Protein AF-A0A5Q2FCT2-F1 (afdb_monomer)

Sequence (194 aa):
MLARWAAEDGWEVLVIGDEADRTLAEEVVRGALDDGLAEAARAGRREPAAAWGPDEGRRLDRVDPVSAAPGTVRSVAGQLSVRGLVGLLAGCDAMVGNDSGPRHLAQAVGTPTVGIFWIGNTVMAAPLGRAEHRIHSGWTTHCPVCGTDLTQLGWTATDCGHVVGLNDAVRPQDVYADVLDLLEARVSEGPARG

InterPro domains:
  IPR002201 Glycosyl transferase, family 9 [PF01075] (72-135)
  IPR051199 Lipopolysaccharide/Lipooligosaccharide Heptosyltransferase [PTHR30160] (4-146)

Foldseek 3Di:
DLLLVQLVVFAEAEAEAAPVCVVLLVVVQVCSPDPDDPDSPPDDDDDPCPDPDHDPDPADLADDPPPDGGSHHDYCYNRHDPNHLLVVLLPDQEEEEEQDPSQVSNVVSQHQYEYEYEPLCCVPRPDDDDPRYHYDYQDCQADPVPRFGPSQDPHPTDDPPDDDDSRPVPDPVVSSVSVVVSSVVDVVVPPDDD

Solvent-accessible surface area (backbone atoms only — not comparable to full-atom values): 11598 Å² total; per-residue (Å²): 82,64,61,26,54,43,16,75,76,41,35,71,37,77,38,75,47,50,65,87,36,31,69,61,33,52,48,54,38,49,27,36,74,41,100,60,61,87,70,83,88,75,76,73,87,73,72,92,62,87,62,75,68,88,73,94,63,97,43,34,66,63,75,79,85,83,77,72,56,68,40,34,65,45,63,51,32,41,42,53,28,76,62,11,44,53,57,50,36,56,70,38,81,60,45,80,37,48,84,41,54,69,46,56,49,22,53,74,57,70,18,30,32,44,35,46,29,38,55,82,49,36,86,77,70,54,72,95,60,61,89,64,32,41,81,45,63,8,81,62,48,46,39,92,86,80,61,50,53,56,77,31,53,86,73,88,27,75,83,83,81,73,91,71,70,45,41,69,81,53,52,68,66,60,56,47,50,57,48,50,55,51,49,53,51,50,65,72,70,46,79,79,91,121

Nearest PDB structures (foldseek):
  3tov-assembly1_A  TM=7.728E-01  e=2.155E-03  Veillonella parvula DSM 2008
  5wxk-assembly1_A  TM=3.981E-01  e=6.090E+00  Neisseria meningitidis H44/76

Structure (mmCIF, N/CA/C/O backbone):
data_AF-A0A5Q2FCT2-F1
#
_entry.id   AF-A0A5Q2FCT2-F1
#
loop_
_atom_site.group_PDB
_atom_site.id
_atom_site.type_symbol
_atom_site.label_atom_id
_atom_site.label_alt_id
_atom_site.label_comp_id
_atom_site.label_asym_id
_atom_site.label_entity_id
_atom_site.label_seq_id
_atom_site.pdbx_PDB_ins_code
_atom_site.Cartn_x
_atom_site.Cartn_y
_atom_site.Cartn_z
_atom_site.occupancy
_atom_site.B_iso_or_equiv
_atom_site.auth_seq_id
_atom_site.auth_comp_id
_atom_site.auth_asym_id
_atom_site.auth_atom_id
_atom_site.pdbx_PDB_model_num
ATOM 1 N N . MET A 1 1 ? -6.229 9.233 -3.968 1.00 80.56 1 MET A N 1
ATOM 2 C CA . MET A 1 1 ? -7.467 8.507 -4.324 1.00 80.56 1 MET A CA 1
ATOM 3 C C . MET A 1 1 ? -7.835 7.500 -3.244 1.00 80.56 1 MET A C 1
ATOM 5 O O . MET A 1 1 ? -8.745 7.827 -2.508 1.00 80.56 1 MET A O 1
ATOM 9 N N . LEU A 1 2 ? -7.113 6.383 -3.041 1.00 88.50 2 LEU A N 1
ATOM 10 C CA . LEU A 1 2 ? -7.473 5.392 -1.998 1.00 88.50 2 LEU A CA 1
ATOM 11 C C . LEU A 1 2 ? -7.629 5.989 -0.596 1.00 88.50 2 LEU A C 1
ATOM 13 O O . LEU A 1 2 ? -8.661 5.804 0.030 1.00 88.50 2 LEU A O 1
ATOM 17 N N . ALA A 1 3 ? -6.624 6.739 -0.131 1.00 88.69 3 ALA A N 1
ATOM 18 C CA . ALA A 1 3 ? -6.665 7.384 1.182 1.00 88.69 3 ALA A CA 1
ATOM 19 C C . ALA A 1 3 ? -7.870 8.327 1.346 1.00 88.69 3 ALA A C 1
ATOM 21 O O . ALA A 1 3 ? -8.407 8.453 2.438 1.00 88.69 3 ALA A O 1
ATOM 22 N N . ARG A 1 4 ? -8.309 8.959 0.250 1.00 89.19 4 ARG A N 1
ATOM 23 C CA . ARG A 1 4 ? -9.492 9.818 0.250 1.00 89.19 4 ARG A CA 1
ATOM 24 C C . ARG A 1 4 ? -10.766 8.991 0.365 1.00 89.19 4 ARG A C 1
ATOM 26 O O . ARG A 1 4 ? -11.543 9.258 1.262 1.00 89.19 4 ARG A O 1
ATOM 33 N N . TRP A 1 5 ? -10.946 7.982 -0.488 1.00 93.00 5 TRP A N 1
ATOM 34 C CA . TRP A 1 5 ? -12.134 7.120 -0.454 1.00 93.00 5 TRP A CA 1
ATOM 35 C C . TRP A 1 5 ? -12.306 6.441 0.907 1.00 93.00 5 TRP A C 1
ATOM 37 O O . TRP A 1 5 ? -13.388 6.485 1.474 1.00 93.00 5 TRP A O 1
ATOM 47 N N . ALA A 1 6 ? -11.217 5.920 1.482 1.00 90.12 6 ALA A N 1
ATOM 48 C CA . ALA A 1 6 ? -11.233 5.354 2.829 1.00 90.12 6 ALA A CA 1
ATOM 49 C C . ALA A 1 6 ? -11.700 6.377 3.878 1.00 90.12 6 ALA A C 1
ATOM 51 O O . ALA A 1 6 ? -12.550 6.064 4.706 1.00 90.12 6 ALA A O 1
ATOM 52 N N . ALA A 1 7 ? -11.194 7.611 3.822 1.00 88.19 7 ALA A N 1
ATOM 53 C CA . ALA A 1 7 ? -11.634 8.665 4.727 1.00 88.19 7 ALA A CA 1
ATOM 54 C C . ALA A 1 7 ? -13.092 9.105 4.479 1.00 88.19 7 ALA A C 1
ATOM 56 O O . ALA A 1 7 ? -13.832 9.330 5.432 1.00 88.19 7 ALA A O 1
ATOM 57 N N . GLU A 1 8 ? -13.537 9.191 3.225 1.00 88.31 8 GLU A N 1
ATOM 58 C CA . GLU A 1 8 ? -14.934 9.481 2.863 1.00 88.31 8 GLU A CA 1
ATOM 59 C C . GLU A 1 8 ? -15.893 8.409 3.413 1.00 88.31 8 GLU A C 1
ATOM 61 O O . GLU A 1 8 ? -16.973 8.745 3.898 1.00 88.31 8 GLU A O 1
ATOM 66 N N . ASP A 1 9 ? -15.455 7.148 3.439 1.00 89.56 9 ASP A N 1
ATOM 67 C CA . ASP A 1 9 ? -16.177 6.020 4.040 1.00 89.56 9 ASP A CA 1
ATOM 68 C C . ASP A 1 9 ? -16.025 5.946 5.577 1.00 89.56 9 ASP A C 1
ATOM 70 O O . ASP A 1 9 ? -16.526 5.023 6.220 1.00 89.56 9 ASP A O 1
ATOM 74 N N . GLY A 1 10 ? -15.370 6.937 6.194 1.00 87.94 10 GLY A N 1
ATOM 75 C CA . GLY A 1 10 ? -15.271 7.099 7.645 1.00 87.94 10 GLY A CA 1
ATOM 76 C C . GLY A 1 10 ? -14.058 6.434 8.296 1.00 87.94 10 GLY A C 1
ATOM 77 O O . GLY A 1 10 ? -13.918 6.504 9.518 1.00 87.94 10 GLY A O 1
ATOM 78 N N . TRP A 1 11 ? -13.147 5.842 7.525 1.00 89.38 11 TRP A N 1
ATOM 79 C CA . TRP A 1 11 ? -11.940 5.222 8.066 1.00 89.38 11 TRP A CA 1
ATOM 80 C C . TRP A 1 11 ? -10.890 6.260 8.462 1.00 89.38 11 TRP A C 1
ATOM 82 O O . TRP A 1 11 ? -10.750 7.325 7.859 1.00 89.38 11 TRP A O 1
ATOM 92 N N . GLU A 1 12 ? -10.118 5.934 9.493 1.00 90.38 12 GLU A N 1
ATOM 93 C CA . GLU A 1 12 ? -8.864 6.620 9.777 1.00 90.38 12 GLU A CA 1
ATOM 94 C C . GLU A 1 12 ? -7.773 6.070 8.852 1.00 90.38 12 GLU A C 1
ATOM 96 O O . GLU A 1 12 ? -7.543 4.863 8.789 1.00 90.38 12 GLU A O 1
ATOM 101 N N . VAL A 1 13 ? -7.059 6.961 8.165 1.00 92.69 13 VAL A N 1
ATOM 102 C CA . VAL A 1 13 ? -5.966 6.591 7.267 1.00 92.69 13 VAL A CA 1
ATOM 103 C C . VAL A 1 13 ? -4.643 7.127 7.790 1.00 92.69 13 VAL A C 1
ATOM 105 O O . VAL A 1 13 ? -4.444 8.337 7.949 1.00 92.69 13 VAL A O 1
ATOM 108 N N . LEU A 1 14 ? -3.703 6.207 7.992 1.00 93.94 14 LEU A N 1
ATOM 109 C CA . LEU A 1 14 ? -2.337 6.502 8.401 1.00 93.94 14 LEU A CA 1
ATOM 110 C C . LEU A 1 14 ? -1.379 6.230 7.250 1.00 93.94 14 LEU A C 1
ATOM 112 O O . LEU A 1 14 ? -1.223 5.096 6.804 1.00 93.94 14 LEU A O 1
ATOM 116 N N . VAL A 1 15 ? -0.706 7.280 6.790 1.00 93.81 15 VAL A N 1
ATOM 117 C CA . VAL A 1 15 ? 0.378 7.155 5.817 1.00 93.81 15 VAL A CA 1
ATOM 118 C C . VAL A 1 15 ? 1.674 6.892 6.576 1.00 93.81 15 VAL A C 1
ATOM 120 O O . VAL A 1 15 ? 2.099 7.702 7.404 1.00 93.81 15 VAL A O 1
ATOM 123 N N . ILE A 1 16 ? 2.286 5.741 6.311 1.00 92.06 16 ILE A N 1
ATOM 124 C CA . ILE A 1 16 ? 3.496 5.264 6.985 1.00 92.06 16 ILE A CA 1
ATOM 125 C C . ILE A 1 16 ? 4.670 5.189 6.005 1.00 92.06 16 ILE A C 1
ATOM 127 O O . ILE A 1 16 ? 4.477 5.032 4.804 1.00 92.06 16 ILE A O 1
ATOM 131 N N . GLY A 1 17 ? 5.885 5.279 6.535 1.00 89.06 17 GLY A N 1
ATOM 132 C CA . GLY A 1 17 ? 7.133 5.254 5.775 1.00 89.06 17 GLY A CA 1
ATOM 133 C C . GLY A 1 17 ? 8.317 5.587 6.681 1.00 89.06 17 GLY A C 1
ATOM 134 O O . GLY A 1 17 ? 8.123 5.934 7.854 1.00 89.06 17 GLY A O 1
ATOM 135 N N . ASP A 1 18 ? 9.539 5.455 6.181 1.00 86.31 18 ASP A N 1
ATOM 136 C CA . ASP A 1 18 ? 10.725 5.930 6.902 1.00 86.31 18 ASP A CA 1
ATOM 137 C C . ASP A 1 18 ? 10.926 7.451 6.730 1.00 86.31 18 ASP A C 1
ATOM 139 O O . ASP A 1 18 ? 10.026 8.162 6.273 1.00 86.31 18 ASP A O 1
ATOM 143 N N . GLU A 1 19 ? 12.068 7.990 7.174 1.00 85.12 19 GLU A N 1
ATOM 144 C CA . GLU A 1 19 ? 12.342 9.430 7.042 1.00 85.12 19 GLU A CA 1
ATOM 145 C C . GLU A 1 19 ? 12.395 9.856 5.570 1.00 85.12 19 GLU A C 1
ATOM 147 O O . GLU A 1 19 ? 11.988 10.958 5.199 1.00 85.12 19 GLU A O 1
ATOM 152 N N . ALA A 1 20 ? 12.861 8.954 4.716 1.00 85.25 20 ALA A N 1
ATOM 153 C CA . ALA A 1 20 ? 13.017 9.162 3.297 1.00 85.25 20 ALA A CA 1
ATOM 154 C C . ALA A 1 20 ? 11.655 9.254 2.574 1.00 85.25 20 ALA A C 1
ATOM 156 O O . ALA A 1 20 ? 11.548 9.917 1.536 1.00 85.25 20 ALA A O 1
ATOM 157 N N . ASP A 1 21 ? 10.607 8.662 3.138 1.00 86.00 21 ASP A N 1
ATOM 158 C CA . ASP A 1 21 ? 9.248 8.699 2.594 1.00 86.00 21 ASP A CA 1
ATOM 159 C C . ASP A 1 21 ? 8.444 9.942 3.005 1.00 86.00 21 ASP A C 1
ATOM 161 O O . ASP A 1 21 ? 7.343 10.156 2.494 1.00 86.00 21 ASP A O 1
ATOM 165 N N . ARG A 1 22 ? 8.951 10.789 3.912 1.00 87.81 22 ARG A N 1
ATOM 166 C CA . ARG A 1 22 ? 8.158 11.881 4.508 1.00 87.81 22 ARG A CA 1
ATOM 167 C C . ARG A 1 22 ? 7.536 12.836 3.500 1.00 87.81 22 ARG A C 1
ATOM 169 O O . ARG A 1 22 ? 6.350 13.134 3.611 1.00 87.81 22 ARG A O 1
ATOM 176 N N . THR A 1 23 ? 8.305 13.292 2.514 1.00 89.38 23 THR A N 1
ATOM 177 C CA . THR A 1 23 ? 7.799 14.213 1.486 1.00 89.38 23 THR A CA 1
ATOM 178 C C . THR A 1 23 ? 6.672 13.576 0.677 1.00 89.38 23 THR A C 1
ATOM 180 O O . THR A 1 23 ? 5.625 14.192 0.496 1.00 89.38 23 THR A O 1
ATOM 183 N N . LEU A 1 24 ? 6.843 12.316 0.264 1.00 87.44 24 LEU A N 1
ATOM 184 C CA . LEU A 1 24 ? 5.810 11.579 -0.462 1.00 87.44 24 LEU A CA 1
ATOM 185 C C . LEU A 1 24 ? 4.565 11.369 0.411 1.00 87.44 24 LEU A C 1
ATOM 187 O O . LEU A 1 24 ? 3.439 11.535 -0.051 1.00 87.44 24 LEU A O 1
ATOM 191 N N . ALA A 1 25 ? 4.750 11.051 1.692 1.00 87.94 25 ALA A N 1
ATOM 192 C CA . ALA A 1 25 ? 3.644 10.874 2.619 1.00 87.94 25 ALA A CA 1
ATOM 193 C C . ALA A 1 25 ? 2.833 12.169 2.809 1.00 87.94 25 ALA A C 1
ATOM 195 O O . ALA A 1 25 ? 1.603 12.129 2.846 1.00 87.94 25 ALA A O 1
ATOM 196 N N . GLU A 1 26 ? 3.497 13.325 2.879 1.00 88.94 26 GLU A N 1
ATOM 197 C CA . GLU A 1 26 ? 2.842 14.639 2.932 1.00 88.94 26 GLU A CA 1
ATOM 198 C C . GLU A 1 26 ? 2.070 14.960 1.641 1.00 88.94 26 GLU A C 1
ATOM 200 O O . GLU A 1 26 ? 0.988 15.544 1.706 1.00 88.94 26 GLU A O 1
ATOM 205 N N . GLU A 1 27 ? 2.573 14.552 0.474 1.00 89.56 27 GLU A N 1
ATOM 206 C CA . GLU A 1 27 ? 1.858 14.681 -0.803 1.00 89.56 27 GLU A CA 1
ATOM 207 C C . GLU A 1 27 ? 0.606 13.800 -0.865 1.00 89.56 27 GLU A C 1
ATOM 209 O O . GLU A 1 27 ? -0.441 14.259 -1.327 1.00 89.56 27 GLU A O 1
ATOM 214 N N . VAL A 1 28 ? 0.680 12.565 -0.354 1.00 86.75 28 VAL A N 1
ATOM 215 C CA . VAL A 1 28 ? -0.482 11.670 -0.247 1.00 86.75 28 VAL A CA 1
ATOM 216 C C . VAL A 1 28 ? -1.551 12.279 0.655 1.00 86.75 28 VAL A C 1
ATOM 218 O O . VAL A 1 28 ? -2.720 12.284 0.274 1.00 86.75 28 VAL A O 1
ATOM 221 N N . VAL A 1 29 ? -1.163 12.813 1.820 1.00 88.62 29 VAL A N 1
ATOM 222 C CA . VAL A 1 29 ? -2.094 13.499 2.729 1.00 88.62 29 VAL A CA 1
ATOM 223 C C . VAL A 1 29 ? -2.717 14.705 2.030 1.00 88.62 29 VAL A C 1
ATOM 225 O O . VAL A 1 29 ? -3.938 14.815 1.990 1.00 88.62 29 VAL A O 1
ATOM 228 N N . ARG A 1 30 ? -1.902 15.575 1.420 1.00 87.56 30 ARG A N 1
ATOM 229 C CA . ARG A 1 30 ? -2.383 16.780 0.729 1.00 87.56 30 ARG A CA 1
ATOM 230 C C . ARG A 1 30 ? -3.395 16.441 -0.359 1.00 87.56 30 ARG A C 1
ATOM 232 O O . ARG A 1 30 ? -4.506 16.948 -0.331 1.00 87.56 30 ARG A O 1
ATOM 239 N N . GLY A 1 31 ? -3.062 15.529 -1.266 1.00 84.88 31 GLY A N 1
ATOM 240 C CA . GLY A 1 31 ? -3.982 15.171 -2.343 1.00 84.88 31 GLY A CA 1
ATOM 241 C C . GLY A 1 31 ? -5.137 14.253 -1.921 1.00 84.88 31 GLY A C 1
ATOM 242 O O . GLY A 1 31 ? -6.015 13.977 -2.733 1.00 84.88 31 GLY A O 1
ATOM 243 N N . ALA A 1 32 ? -5.155 13.747 -0.684 1.00 85.44 32 ALA A N 1
ATOM 244 C CA . ALA A 1 32 ? -6.356 13.142 -0.115 1.00 85.44 32 ALA A CA 1
ATOM 245 C C . ALA A 1 32 ? -7.334 14.198 0.424 1.00 85.44 32 ALA A C 1
ATOM 247 O O . ALA A 1 32 ? -8.536 13.962 0.389 1.00 85.44 32 ALA A O 1
ATOM 248 N N . LEU A 1 33 ? -6.819 15.335 0.901 1.00 81.00 33 LEU A N 1
ATOM 249 C CA . LEU A 1 33 ? -7.610 16.455 1.419 1.00 81.00 33 LEU A CA 1
ATOM 250 C C . LEU A 1 33 ? -8.071 17.415 0.313 1.00 81.00 33 LEU A C 1
ATOM 252 O O . LEU A 1 33 ? -9.141 18.006 0.428 1.00 81.00 33 LEU A O 1
ATOM 256 N N . ASP A 1 34 ? -7.282 17.557 -0.750 1.00 73.00 34 ASP A N 1
ATOM 257 C CA . ASP A 1 34 ? -7.637 18.349 -1.924 1.00 73.00 34 ASP A CA 1
ATOM 258 C C . ASP A 1 34 ? -8.526 17.524 -2.881 1.00 73.00 34 ASP A C 1
ATOM 260 O O . ASP A 1 34 ? -8.309 16.326 -3.090 1.00 73.00 34 ASP A O 1
ATOM 264 N N . ASP A 1 35 ? -9.496 18.160 -3.548 1.00 55.94 35 ASP A N 1
ATOM 265 C CA . ASP A 1 35 ? -10.403 17.512 -4.519 1.00 55.94 35 ASP A CA 1
ATOM 266 C C . ASP A 1 35 ? -9.678 16.824 -5.706 1.00 55.94 35 ASP A C 1
ATOM 268 O O . ASP A 1 35 ? -10.295 16.070 -6.468 1.00 55.94 35 ASP A O 1
ATOM 272 N N . GLY A 1 36 ? -8.362 17.021 -5.864 1.00 43.31 36 GLY A N 1
ATOM 273 C CA . GLY A 1 36 ? -7.554 16.486 -6.956 1.00 43.31 36 GLY A CA 1
ATOM 274 C C . GLY A 1 36 ? -6.314 15.713 -6.503 1.00 43.31 36 GLY A C 1
ATOM 275 O O . GLY A 1 36 ? -5.314 16.306 -6.114 1.00 43.31 36 GLY A O 1
ATOM 276 N N . LEU A 1 37 ? -6.307 14.391 -6.708 1.00 44.97 37 LEU A N 1
ATOM 277 C CA . LEU A 1 37 ? -5.063 13.620 -6.825 1.00 44.97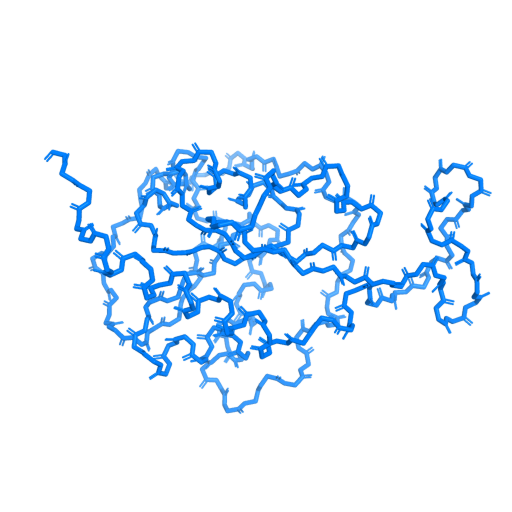 37 LEU A CA 1
ATOM 278 C C . LEU A 1 37 ? -4.933 13.080 -8.250 1.00 44.97 37 LEU A C 1
ATOM 280 O O . LEU A 1 37 ? -5.258 11.920 -8.505 1.00 44.97 37 LEU A O 1
ATOM 284 N N . ALA A 1 38 ? -4.468 13.922 -9.172 1.00 38.22 38 ALA A N 1
ATOM 285 C CA . ALA A 1 38 ? -4.152 13.495 -10.533 1.00 38.22 38 ALA A CA 1
ATOM 286 C C . ALA A 1 38 ? -2.664 13.146 -10.752 1.00 38.22 38 ALA A C 1
ATOM 288 O O . ALA A 1 38 ? -2.368 12.457 -11.720 1.00 38.22 38 ALA A O 1
ATOM 289 N N . GLU A 1 39 ? -1.711 13.542 -9.892 1.00 38.50 39 GLU A N 1
ATOM 290 C CA . GLU A 1 39 ? -0.290 13.562 -10.318 1.00 38.50 39 GLU A CA 1
ATOM 291 C C . GLU A 1 39 ? 0.784 1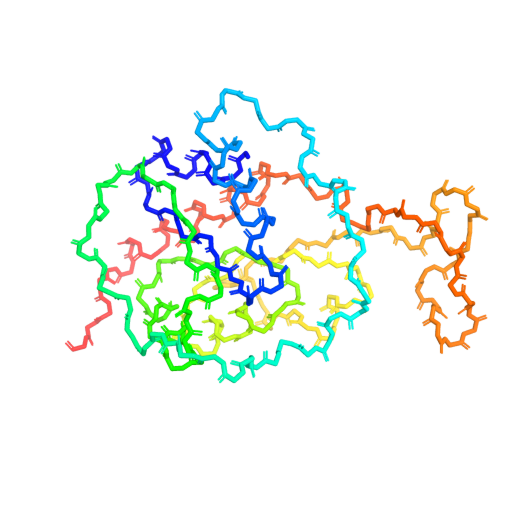3.137 -9.288 1.00 38.50 39 GLU A C 1
ATOM 293 O O . GLU A 1 39 ? 1.970 13.307 -9.553 1.00 38.50 39 GLU A O 1
ATOM 298 N N . ALA A 1 40 ? 0.448 12.502 -8.158 1.00 39.38 40 ALA A N 1
ATOM 299 C CA . ALA A 1 40 ? 1.467 12.130 -7.151 1.00 39.38 40 ALA A CA 1
ATOM 300 C C . ALA A 1 40 ? 2.288 10.853 -7.467 1.00 39.38 40 ALA A C 1
ATOM 302 O O . ALA A 1 40 ? 3.217 10.519 -6.741 1.00 39.38 40 ALA A O 1
ATOM 303 N N . ALA A 1 41 ? 2.001 10.130 -8.555 1.00 41.72 41 ALA A N 1
ATOM 304 C CA . ALA A 1 41 ? 2.709 8.882 -8.886 1.00 41.72 41 ALA A CA 1
ATOM 305 C C . ALA A 1 41 ? 4.002 9.075 -9.710 1.00 41.72 41 ALA A C 1
ATOM 307 O O . ALA A 1 41 ? 4.627 8.094 -10.107 1.00 41.72 41 ALA A O 1
ATOM 308 N N . ARG A 1 42 ? 4.409 10.319 -10.009 1.00 40.94 42 ARG A N 1
ATOM 309 C CA . ARG A 1 42 ? 5.569 10.608 -10.881 1.00 40.94 42 ARG A CA 1
ATOM 310 C C . ARG A 1 42 ? 6.793 11.180 -10.162 1.00 40.94 42 ARG A C 1
ATOM 312 O O . ARG A 1 42 ? 7.802 11.449 -10.813 1.00 40.94 42 ARG A O 1
ATOM 319 N N . ALA A 1 43 ? 6.743 11.334 -8.842 1.00 30.14 43 ALA A N 1
ATOM 320 C CA . ALA A 1 43 ? 7.865 11.845 -8.067 1.00 30.14 43 ALA A CA 1
ATOM 321 C C . ALA A 1 43 ? 8.759 10.705 -7.548 1.00 30.14 43 ALA A C 1
ATOM 323 O O . ALA A 1 43 ? 8.423 10.010 -6.597 1.00 30.14 43 ALA A O 1
ATOM 324 N N . GLY A 1 44 ? 9.940 10.577 -8.160 1.00 29.34 44 GLY A N 1
ATOM 325 C CA . GLY A 1 44 ? 11.136 10.049 -7.501 1.00 29.34 44 GLY A CA 1
ATOM 326 C C . GLY A 1 44 ? 11.417 8.561 -7.702 1.00 29.34 44 GLY A C 1
ATOM 327 O O . GLY A 1 44 ? 10.714 7.692 -7.200 1.00 29.34 44 GLY A O 1
ATOM 328 N N . ARG A 1 45 ? 12.547 8.257 -8.352 1.00 35.19 45 ARG A N 1
ATOM 329 C CA . ARG A 1 45 ? 13.229 6.985 -8.100 1.00 35.19 45 ARG A CA 1
ATOM 330 C C . ARG A 1 45 ? 13.590 6.921 -6.615 1.00 35.19 45 ARG A C 1
ATOM 332 O O . ARG A 1 45 ? 14.145 7.879 -6.080 1.00 35.19 45 ARG A O 1
ATOM 339 N N . ARG A 1 46 ? 13.428 5.751 -6.017 1.00 31.50 46 ARG A N 1
ATOM 340 C CA . ARG A 1 46 ? 14.472 5.180 -5.168 1.00 31.50 46 ARG A CA 1
ATOM 341 C C . ARG A 1 46 ? 14.907 3.886 -5.860 1.00 31.50 46 ARG A C 1
ATOM 343 O O . ARG A 1 46 ? 14.092 3.258 -6.535 1.00 31.50 46 ARG A O 1
ATOM 350 N N . GLU A 1 47 ? 16.199 3.578 -5.777 1.00 27.78 47 GLU A N 1
ATOM 351 C CA . GLU A 1 47 ? 16.825 2.269 -6.047 1.00 27.78 47 GLU A CA 1
ATOM 352 C C . GLU A 1 47 ? 15.920 1.094 -5.611 1.00 27.78 47 GLU A C 1
ATOM 354 O O . GLU A 1 47 ? 15.000 1.329 -4.824 1.00 27.78 47 GLU A O 1
ATOM 359 N N . PRO A 1 48 ? 16.147 -0.169 -6.034 1.00 30.41 48 PRO A N 1
ATOM 360 C CA . PRO A 1 48 ? 15.424 -1.304 -5.460 1.00 30.41 48 PRO A CA 1
ATOM 361 C C . PRO A 1 48 ? 15.530 -1.260 -3.930 1.00 30.41 48 PRO A C 1
ATOM 363 O O . PRO A 1 48 ? 16.550 -1.620 -3.346 1.00 30.41 48 PRO A O 1
ATOM 366 N N . ALA A 1 49 ? 14.468 -0.790 -3.273 1.00 29.83 49 ALA A N 1
ATOM 367 C CA . ALA A 1 49 ? 14.352 -0.719 -1.828 1.00 29.83 49 ALA A CA 1
ATOM 368 C C . ALA A 1 49 ? 14.040 -2.121 -1.296 1.00 29.83 49 ALA A C 1
ATOM 370 O O . ALA A 1 49 ? 13.007 -2.370 -0.686 1.00 29.83 49 ALA A O 1
ATOM 371 N N . ALA A 1 50 ? 14.963 -3.053 -1.518 1.00 33.06 50 ALA A N 1
ATOM 372 C CA . ALA A 1 50 ? 15.063 -4.290 -0.764 1.00 33.06 50 ALA A CA 1
ATOM 373 C C . ALA A 1 50 ? 15.893 -4.036 0.504 1.00 33.06 50 ALA A C 1
ATOM 375 O O . ALA A 1 50 ? 16.911 -4.677 0.725 1.00 33.06 50 ALA A O 1
ATOM 376 N N . ALA A 1 51 ? 15.489 -3.044 1.298 1.00 31.55 51 ALA A N 1
ATOM 377 C CA . ALA A 1 51 ? 15.863 -2.876 2.700 1.00 31.55 51 ALA A CA 1
ATOM 378 C C . ALA A 1 51 ? 15.134 -1.639 3.233 1.00 31.55 51 ALA A C 1
ATOM 380 O O . ALA A 1 51 ? 15.661 -0.531 3.201 1.00 31.55 51 ALA A O 1
ATOM 381 N N . TRP A 1 52 ? 13.920 -1.821 3.751 1.00 41.34 52 TRP A N 1
ATOM 382 C CA . TRP A 1 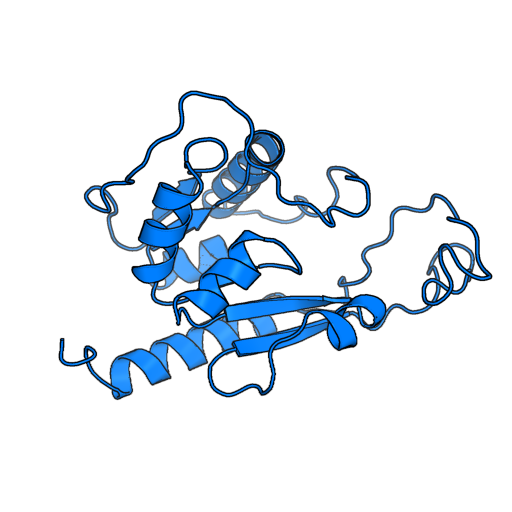52 ? 13.482 -0.922 4.812 1.00 41.34 52 TRP A CA 1
ATOM 383 C C . TRP A 1 52 ? 14.475 -1.102 5.969 1.00 41.34 52 TRP A C 1
ATOM 385 O O . TRP A 1 52 ? 14.578 -2.195 6.531 1.00 41.34 52 TRP A O 1
ATOM 395 N N . GLY A 1 53 ? 15.265 -0.069 6.252 1.00 43.03 53 GLY A N 1
ATOM 396 C CA . GLY A 1 53 ? 16.225 -0.030 7.350 1.00 43.03 53 GLY A CA 1
ATOM 397 C C . GLY A 1 53 ? 15.796 1.034 8.357 1.00 43.03 53 GLY A C 1
ATOM 398 O O . GLY A 1 53 ? 15.379 2.116 7.949 1.00 43.03 53 GLY A O 1
ATOM 399 N N . PRO A 1 54 ? 15.844 0.774 9.672 1.00 45.19 54 PRO A N 1
ATOM 400 C CA . PRO A 1 54 ? 15.533 1.813 10.642 1.00 45.19 54 PRO A CA 1
ATOM 401 C C . PRO A 1 54 ? 16.628 2.893 10.629 1.00 45.19 54 PRO A C 1
ATOM 403 O O . PRO A 1 54 ? 17.761 2.612 11.005 1.00 45.19 54 PRO A O 1
ATOM 406 N N . ASP A 1 55 ? 16.302 4.134 10.252 1.00 55.59 55 ASP A N 1
ATOM 407 C CA . ASP A 1 55 ? 17.184 5.281 10.519 1.00 55.59 55 ASP A CA 1
ATOM 408 C C . ASP A 1 55 ? 17.297 5.524 12.030 1.00 55.59 55 ASP A C 1
ATOM 410 O O . ASP A 1 55 ? 16.301 5.493 12.756 1.00 55.59 55 ASP A O 1
ATOM 414 N N . GLU A 1 56 ? 18.495 5.852 12.504 1.00 48.94 56 GLU A N 1
ATOM 415 C CA . GLU A 1 56 ? 18.860 5.945 13.929 1.00 48.94 56 GLU A CA 1
ATOM 416 C C . GLU A 1 56 ? 18.360 7.224 14.653 1.00 48.94 56 GLU A C 1
ATOM 418 O O . GLU A 1 56 ? 18.903 7.631 15.681 1.00 48.94 56 GLU A O 1
ATOM 423 N N . GLY A 1 57 ? 17.319 7.887 14.138 1.00 55.50 57 GLY A N 1
ATOM 424 C CA . GLY A 1 57 ? 16.707 9.066 14.763 1.00 55.50 57 GLY A CA 1
ATOM 425 C C . GLY A 1 57 ? 15.885 8.749 16.024 1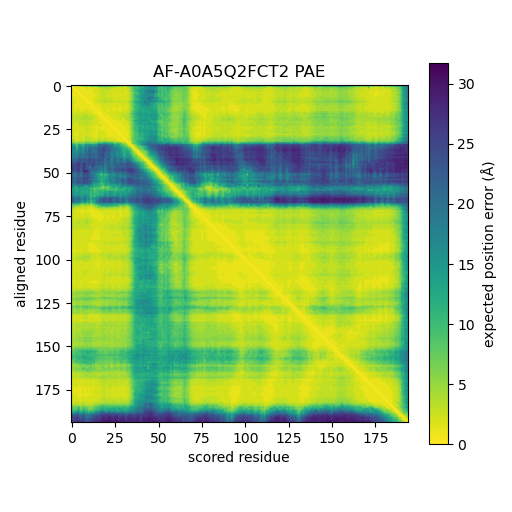.00 55.50 57 GLY A C 1
ATOM 426 O O . GLY A 1 57 ? 15.477 7.610 16.257 1.00 55.50 57 GLY A O 1
ATOM 427 N N . ARG A 1 58 ? 15.584 9.775 16.843 1.00 59.53 58 ARG A N 1
ATOM 428 C CA . ARG A 1 58 ? 14.612 9.665 17.954 1.00 59.53 58 ARG A CA 1
ATOM 429 C C . ARG A 1 58 ? 13.230 9.358 17.375 1.00 59.53 58 ARG A C 1
ATOM 431 O O . ARG A 1 58 ? 12.540 10.254 16.902 1.00 59.53 58 ARG A O 1
ATOM 438 N N . ARG A 1 59 ? 12.849 8.089 17.432 1.00 73.69 59 ARG A N 1
ATOM 439 C CA . ARG A 1 59 ? 11.591 7.565 16.910 1.00 73.69 59 ARG A CA 1
ATOM 440 C C . ARG A 1 59 ? 10.636 7.202 18.053 1.00 73.69 59 ARG A C 1
ATOM 442 O O . ARG A 1 59 ? 11.067 6.873 19.156 1.00 73.69 59 ARG A O 1
ATOM 449 N N . LEU A 1 60 ? 9.339 7.281 17.789 1.00 69.44 60 LEU A N 1
ATOM 450 C CA . LEU A 1 60 ? 8.269 6.960 18.725 1.00 69.44 60 LEU A CA 1
ATOM 451 C C . LEU A 1 60 ? 8.085 5.441 18.818 1.00 69.44 60 LEU A C 1
ATOM 453 O O . LEU A 1 60 ? 7.897 4.767 17.805 1.00 69.44 60 LEU A O 1
ATOM 457 N N . ASP A 1 61 ? 8.082 4.913 20.041 1.00 75.88 61 ASP A N 1
ATOM 458 C CA . ASP A 1 61 ? 7.745 3.507 20.316 1.00 75.88 61 ASP A CA 1
ATOM 459 C C . ASP A 1 61 ? 6.236 3.251 20.358 1.00 75.88 61 ASP A C 1
ATOM 461 O O . ASP A 1 61 ? 5.798 2.103 20.378 1.00 75.88 61 ASP A O 1
ATOM 465 N N . ARG A 1 62 ? 5.435 4.318 20.367 1.00 62.47 62 ARG A N 1
ATOM 466 C CA . ARG A 1 62 ? 3.980 4.254 20.353 1.00 62.47 62 ARG A CA 1
ATOM 467 C C . ARG A 1 62 ? 3.421 5.483 19.651 1.00 62.47 62 ARG A C 1
ATOM 469 O O . ARG A 1 62 ? 3.836 6.601 19.945 1.00 62.47 62 ARG A O 1
ATOM 476 N N . VAL A 1 63 ? 2.456 5.263 18.768 1.00 61.72 63 VAL A N 1
ATOM 477 C CA . VAL A 1 63 ? 1.479 6.288 18.392 1.00 61.72 63 VAL A CA 1
ATOM 478 C C . VAL A 1 63 ? 0.278 6.043 19.276 1.00 61.72 63 VAL A C 1
ATOM 480 O O . VAL A 1 63 ? -0.239 4.926 19.299 1.00 61.72 63 VAL A O 1
ATOM 483 N N . ASP A 1 64 ? -0.152 7.045 20.032 1.00 55.50 64 ASP A N 1
ATOM 484 C CA . ASP A 1 64 ? -1.469 6.951 20.641 1.00 55.50 64 ASP A CA 1
ATOM 485 C C . ASP A 1 64 ? -2.505 7.035 19.510 1.00 55.50 64 ASP A C 1
ATOM 487 O O . ASP A 1 64 ? -2.520 8.039 18.793 1.00 55.50 64 ASP A O 1
ATOM 491 N N . PRO A 1 65 ? -3.406 6.048 19.347 1.00 51.28 65 PRO A N 1
ATOM 492 C CA . PRO A 1 65 ? -4.527 6.151 18.405 1.00 51.28 65 PRO A CA 1
ATOM 493 C C . PRO A 1 65 ? -5.544 7.246 18.808 1.00 51.28 65 PRO A C 1
ATOM 495 O O . PRO A 1 65 ? -6.633 7.350 18.259 1.00 51.28 65 PRO A O 1
ATOM 498 N N . VAL A 1 66 ? -5.211 8.092 19.788 1.00 39.28 66 VAL A N 1
ATOM 499 C CA . VAL A 1 66 ? -6.136 8.929 20.560 1.00 39.28 66 VAL A CA 1
ATOM 500 C C . VAL A 1 66 ? -6.228 10.357 20.004 1.00 39.28 66 VAL A C 1
ATOM 502 O O . VAL A 1 66 ? -6.294 11.326 20.753 1.00 39.28 66 VAL A O 1
ATOM 505 N N . SER A 1 67 ? -6.279 10.531 18.681 1.00 47.12 67 SER A N 1
ATOM 506 C CA . SER A 1 67 ? -6.779 11.811 18.142 1.00 47.12 67 SER A CA 1
ATOM 507 C C . SER A 1 67 ? -7.549 11.753 16.824 1.00 47.12 67 SER A C 1
ATOM 509 O O . SER A 1 67 ? -7.924 12.805 16.308 1.00 47.12 67 SER A O 1
ATOM 511 N N . ALA A 1 68 ? -7.850 10.576 16.279 1.00 52.44 68 ALA A N 1
ATOM 512 C CA . ALA A 1 68 ? -8.461 10.495 14.961 1.00 52.44 68 ALA A CA 1
ATOM 513 C C . ALA A 1 68 ? -9.985 10.484 15.029 1.00 52.44 68 ALA A C 1
ATOM 515 O O . ALA A 1 68 ? -10.610 9.525 15.477 1.00 52.44 68 ALA A O 1
ATOM 516 N N . ALA A 1 69 ? -10.592 11.565 14.555 1.00 61.03 69 ALA A N 1
ATOM 517 C CA . ALA A 1 69 ? -11.977 11.501 14.131 1.00 61.03 69 ALA A CA 1
ATOM 518 C C . ALA A 1 69 ? -12.086 10.517 12.944 1.00 61.03 69 ALA A C 1
ATOM 520 O O . ALA A 1 69 ? -11.169 10.479 12.111 1.00 61.03 69 ALA A O 1
ATOM 521 N N . PRO A 1 70 ? -13.182 9.743 12.844 1.00 70.94 70 PRO A N 1
ATOM 522 C CA . PRO A 1 70 ? -13.544 9.041 11.618 1.00 70.94 70 PRO A CA 1
ATOM 523 C C . PRO A 1 70 ? -13.397 9.961 10.400 1.00 70.94 70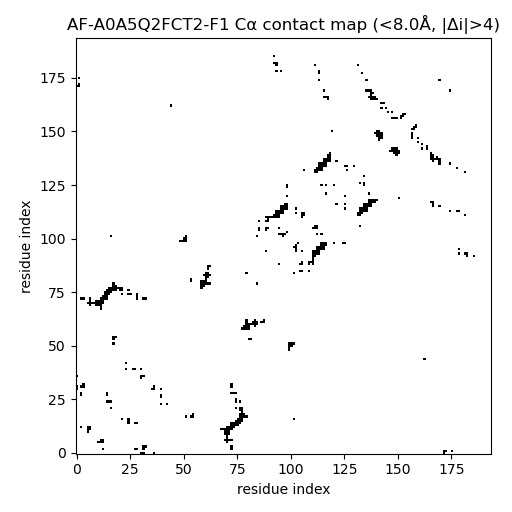 PRO A C 1
ATOM 525 O O . PRO A 1 70 ? -13.729 11.147 10.473 1.00 70.94 70 PRO A O 1
ATOM 528 N N . GLY A 1 71 ? -12.876 9.421 9.302 1.00 79.56 71 GLY A N 1
ATOM 529 C CA . GLY A 1 71 ? -12.679 10.160 8.059 1.00 79.56 71 GLY A CA 1
ATOM 530 C C . GLY A 1 71 ? -11.510 11.143 8.062 1.00 79.56 71 GLY A C 1
ATOM 531 O O . GLY A 1 71 ? -11.599 12.234 7.499 1.00 79.56 71 GLY A O 1
ATOM 532 N N . THR A 1 72 ? -10.397 10.770 8.697 1.00 86.94 72 THR A N 1
ATOM 533 C CA . THR A 1 72 ? -9.164 11.572 8.703 1.00 86.94 72 THR A CA 1
ATOM 534 C C . THR A 1 72 ? -8.026 10.872 7.974 1.00 86.94 72 THR A C 1
ATOM 536 O O . THR A 1 72 ? -7.912 9.650 7.987 1.00 86.94 72 THR A O 1
ATOM 539 N N . VAL A 1 73 ? -7.139 11.667 7.368 1.00 89.94 73 VAL A N 1
ATOM 540 C CA . VAL A 1 73 ? -5.904 11.197 6.729 1.00 89.94 73 VAL A CA 1
ATOM 541 C C . VAL A 1 73 ? -4.726 11.944 7.342 1.00 89.94 73 VAL A C 1
ATOM 543 O O . VAL A 1 73 ? -4.700 13.175 7.319 1.00 89.94 73 VAL A O 1
ATOM 546 N N . ARG A 1 74 ? -3.734 11.230 7.885 1.00 91.94 74 ARG A N 1
ATOM 547 C CA . ARG A 1 74 ? -2.492 11.852 8.381 1.00 91.94 74 ARG A CA 1
ATOM 548 C C . ARG A 1 74 ? -1.259 10.996 8.129 1.00 91.94 74 ARG A C 1
ATOM 550 O O . ARG A 1 74 ? -1.350 9.783 7.986 1.00 91.94 74 ARG A O 1
ATOM 557 N N . SER A 1 75 ? -0.094 11.640 8.126 1.00 91.81 75 SER A N 1
ATOM 558 C CA . SER A 1 75 ? 1.202 10.971 8.001 1.00 91.81 75 SER A CA 1
ATOM 559 C C . SER A 1 75 ? 1.866 10.776 9.362 1.00 91.81 75 SER A C 1
ATOM 561 O O . SER A 1 75 ? 1.906 11.692 10.186 1.00 91.81 75 SER A O 1
ATOM 563 N N . VAL A 1 76 ? 2.431 9.586 9.559 1.00 92.69 76 VAL A N 1
ATOM 564 C CA . VAL A 1 76 ? 3.361 9.250 10.649 1.00 92.69 76 VAL A CA 1
ATOM 565 C C . VAL A 1 76 ? 4.715 8.767 10.102 1.00 92.69 76 VAL A C 1
ATOM 567 O O . VAL A 1 76 ? 5.507 8.158 10.824 1.00 92.69 76 VAL A O 1
ATOM 570 N N . ALA A 1 77 ? 4.999 9.032 8.821 1.00 90.19 77 ALA A N 1
ATOM 571 C CA . ALA A 1 77 ? 6.265 8.673 8.185 1.00 90.19 77 ALA A CA 1
ATOM 572 C C . ALA A 1 77 ? 7.461 9.331 8.896 1.00 90.19 77 ALA A C 1
ATOM 574 O O . ALA A 1 77 ? 7.375 10.478 9.342 1.00 90.19 77 ALA A O 1
ATOM 575 N N . GLY A 1 78 ? 8.554 8.583 9.056 1.00 87.94 78 GLY A N 1
ATOM 576 C CA . GLY A 1 78 ? 9.756 9.007 9.791 1.00 87.94 78 GLY A CA 1
ATOM 577 C C . GLY A 1 78 ? 9.593 9.098 11.315 1.00 87.94 78 GLY A C 1
ATOM 578 O O . GLY A 1 78 ? 10.579 9.212 12.039 1.00 87.94 78 GLY A O 1
ATOM 579 N N . GLN A 1 79 ? 8.369 8.989 11.844 1.00 89.25 79 GLN A N 1
ATOM 580 C CA . GLN A 1 79 ? 8.105 9.189 13.272 1.00 89.25 79 GLN A CA 1
ATOM 581 C C . GLN A 1 79 ? 8.236 7.903 14.091 1.00 89.25 79 GLN A C 1
ATOM 583 O O . GLN A 1 79 ? 8.395 7.985 15.304 1.00 89.25 79 GLN A O 1
ATOM 588 N N . LEU A 1 80 ? 8.162 6.720 13.472 1.00 88.31 80 LEU A N 1
ATOM 589 C CA . LEU A 1 80 ? 8.006 5.446 14.185 1.00 88.31 80 LEU A CA 1
ATOM 590 C C . LEU A 1 80 ? 9.291 4.650 14.312 1.00 88.31 80 LEU A C 1
ATOM 592 O O . LEU A 1 80 ? 10.063 4.516 13.359 1.00 88.31 80 LEU A O 1
ATOM 596 N N . SER A 1 81 ? 9.484 4.056 15.490 1.00 89.38 81 SER A N 1
ATOM 597 C CA . SER A 1 81 ? 10.487 3.016 15.683 1.00 89.38 81 SER A CA 1
ATOM 598 C C . SER A 1 81 ? 9.969 1.727 15.053 1.00 89.38 81 SER A C 1
ATOM 600 O O . SER A 1 81 ? 8.782 1.605 14.752 1.00 89.38 81 SER A O 1
ATOM 602 N N . VAL A 1 82 ? 10.833 0.726 14.877 1.00 88.50 82 VAL A N 1
ATOM 603 C CA . VAL A 1 82 ? 10.377 -0.596 14.413 1.00 88.50 82 VAL A CA 1
ATOM 604 C C . VAL A 1 82 ? 9.301 -1.160 15.342 1.00 88.50 82 VAL A C 1
ATOM 606 O O . VAL A 1 82 ? 8.301 -1.700 14.879 1.00 88.50 82 VAL A O 1
ATOM 609 N N . ARG A 1 83 ? 9.471 -0.984 16.659 1.00 90.38 83 ARG A N 1
ATOM 610 C CA . ARG A 1 83 ? 8.489 -1.423 17.658 1.00 90.38 83 ARG A CA 1
ATOM 611 C C . ARG A 1 83 ? 7.190 -0.631 17.558 1.00 90.38 83 ARG A C 1
ATOM 613 O O . ARG A 1 83 ? 6.126 -1.240 17.581 1.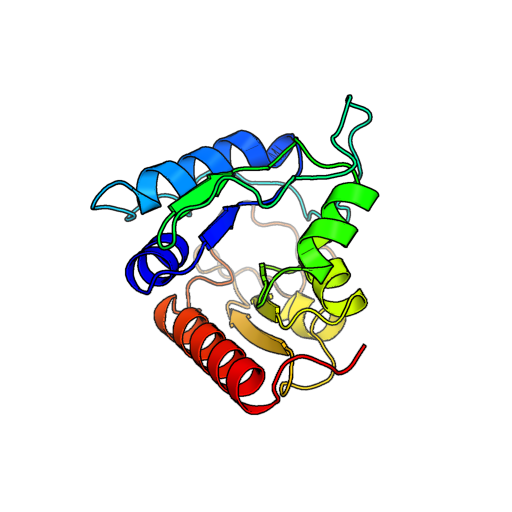00 90.38 83 ARG A O 1
ATOM 620 N N . GLY A 1 84 ? 7.283 0.690 17.396 1.00 90.88 84 GLY A N 1
ATOM 621 C CA . GLY A 1 84 ? 6.116 1.549 17.200 1.00 90.88 84 GLY A CA 1
ATOM 622 C C . GLY A 1 84 ? 5.335 1.192 15.940 1.00 90.88 84 GLY A C 1
ATOM 623 O O . GLY A 1 84 ? 4.112 1.124 15.983 1.00 90.88 84 GLY A O 1
ATOM 624 N N . LEU A 1 85 ? 6.033 0.878 14.846 1.00 92.00 85 LEU A N 1
ATOM 625 C CA . LEU A 1 85 ? 5.419 0.416 13.606 1.00 92.00 85 LEU A CA 1
ATOM 626 C C . LEU A 1 85 ? 4.712 -0.933 13.786 1.00 92.00 85 LEU A C 1
ATOM 628 O O . LEU A 1 85 ? 3.566 -1.071 13.380 1.00 92.00 85 LEU A O 1
ATOM 632 N N . VAL A 1 86 ? 5.360 -1.911 14.424 1.00 93.69 86 VAL A N 1
ATOM 633 C CA . VAL A 1 86 ? 4.754 -3.222 14.720 1.00 93.69 86 VAL A CA 1
ATOM 634 C C . VAL A 1 86 ? 3.488 -3.066 15.565 1.00 93.69 86 VAL A C 1
ATOM 636 O O . VAL A 1 86 ? 2.459 -3.648 15.234 1.00 93.69 86 VAL A O 1
ATOM 639 N N . GLY A 1 87 ? 3.549 -2.256 16.628 1.00 92.44 87 GLY A N 1
ATOM 640 C CA . GLY A 1 87 ? 2.397 -1.992 17.490 1.00 92.44 87 GLY A CA 1
ATOM 641 C C . GLY A 1 87 ? 1.264 -1.271 16.764 1.00 92.44 87 GLY A C 1
ATOM 642 O O . GLY A 1 87 ? 0.103 -1.606 16.976 1.00 92.44 87 GLY A O 1
ATOM 643 N N . LEU A 1 88 ? 1.598 -0.323 15.882 1.00 93.00 88 LEU A N 1
ATOM 644 C CA . LEU A 1 88 ? 0.616 0.356 15.044 1.00 93.00 88 LEU A CA 1
ATOM 645 C C . LEU A 1 88 ? -0.077 -0.631 14.100 1.00 93.00 88 LEU A C 1
ATOM 647 O O . LEU A 1 88 ? -1.300 -0.710 14.097 1.00 93.00 88 LEU A O 1
ATOM 651 N N . LEU A 1 89 ? 0.703 -1.400 13.336 1.00 95.00 89 LEU A N 1
ATOM 652 C CA . LEU A 1 89 ? 0.181 -2.338 12.346 1.00 95.00 89 LEU A CA 1
ATOM 653 C C . LEU A 1 89 ? -0.729 -3.384 12.989 1.00 95.00 89 LEU A C 1
ATOM 655 O O . LEU A 1 89 ? -1.800 -3.640 12.451 1.00 95.00 89 LEU A O 1
ATOM 659 N N . ALA A 1 90 ? -0.352 -3.921 14.153 1.00 93.94 90 ALA A N 1
ATOM 660 C CA . ALA A 1 90 ? -1.151 -4.902 14.889 1.00 93.94 90 ALA A CA 1
ATOM 661 C C . ALA A 1 90 ? -2.531 -4.371 15.330 1.00 93.94 90 ALA A C 1
ATOM 663 O O . ALA A 1 90 ? -3.423 -5.165 15.619 1.00 93.94 90 ALA A O 1
ATOM 664 N N . GLY A 1 91 ? -2.702 -3.047 15.404 1.00 90.50 91 GLY A N 1
ATOM 665 C CA . GLY A 1 91 ? -3.973 -2.394 15.718 1.00 90.50 91 GLY A CA 1
ATOM 666 C C . GLY A 1 91 ? -4.768 -1.917 14.499 1.00 90.50 91 GLY A C 1
ATOM 667 O O . GLY A 1 91 ? -5.856 -1.384 14.688 1.00 90.50 91 GLY A O 1
ATOM 668 N N . CYS A 1 92 ? -4.248 -2.061 13.276 1.00 93.19 92 CYS A N 1
ATOM 669 C CA . CYS A 1 92 ? -4.945 -1.648 12.056 1.00 93.19 92 CYS A CA 1
ATOM 670 C C . CYS A 1 92 ? -5.913 -2.731 11.557 1.00 93.19 92 CYS A C 1
ATOM 672 O O . CYS A 1 92 ? -5.605 -3.923 11.604 1.00 93.19 92 CYS A O 1
ATOM 674 N N . ASP A 1 93 ? -7.042 -2.310 10.984 1.00 94.31 93 ASP A N 1
ATOM 675 C CA . ASP A 1 93 ? -8.021 -3.223 10.378 1.00 94.31 93 ASP A CA 1
ATOM 676 C C . ASP A 1 93 ? -7.553 -3.786 9.026 1.00 94.31 93 ASP A C 1
ATOM 678 O O . ASP A 1 93 ? -7.873 -4.921 8.673 1.00 94.31 93 ASP A O 1
ATOM 682 N N . ALA A 1 94 ? -6.764 -3.007 8.281 1.00 95.81 94 ALA A N 1
ATOM 683 C CA . ALA A 1 94 ? -6.121 -3.411 7.036 1.00 95.81 94 ALA A CA 1
ATOM 684 C C . ALA A 1 94 ? -4.878 -2.548 6.752 1.00 95.81 94 ALA A C 1
ATOM 686 O O . ALA A 1 94 ? -4.759 -1.420 7.230 1.00 95.81 94 ALA A O 1
ATOM 687 N N . MET A 1 95 ? -3.962 -3.067 5.933 1.00 96.44 95 MET A N 1
ATOM 688 C CA . MET A 1 95 ? -2.774 -2.359 5.451 1.00 96.44 95 MET A CA 1
ATOM 689 C C . MET A 1 95 ? -2.684 -2.440 3.923 1.00 96.44 95 MET A C 1
ATOM 691 O O . MET A 1 95 ? -2.657 -3.529 3.351 1.00 96.44 95 MET A O 1
ATOM 695 N N . VAL A 1 96 ? -2.565 -1.294 3.251 1.00 97.25 96 VAL A N 1
ATOM 696 C CA . VAL A 1 96 ? -2.316 -1.224 1.802 1.00 97.25 96 VAL A CA 1
ATOM 697 C C . VAL A 1 96 ? -0.860 -0.851 1.570 1.00 97.25 96 VAL A C 1
ATOM 699 O O . VAL A 1 96 ? -0.377 0.139 2.117 1.00 97.25 96 VAL A O 1
ATOM 702 N N . GLY A 1 97 ? -0.146 -1.617 0.751 1.00 93.75 97 GLY A N 1
ATOM 703 C CA . GLY A 1 97 ? 1.264 -1.342 0.494 1.00 93.75 97 GLY A CA 1
ATOM 704 C C . GLY A 1 97 ? 1.817 -2.086 -0.708 1.00 93.75 97 GLY A C 1
ATOM 705 O O . GLY A 1 97 ? 1.203 -3.005 -1.238 1.00 93.75 97 GLY A O 1
ATOM 706 N N . ASN A 1 98 ? 3.001 -1.682 -1.147 1.00 90.94 98 ASN A N 1
ATOM 707 C CA . ASN A 1 98 ? 3.764 -2.415 -2.149 1.00 90.94 98 ASN A CA 1
ATOM 708 C C . ASN A 1 98 ? 4.607 -3.530 -1.497 1.00 90.94 98 ASN A C 1
ATOM 710 O O . ASN A 1 98 ? 4.403 -3.922 -0.342 1.00 90.94 98 ASN A O 1
ATOM 714 N N . ASP A 1 99 ? 5.580 -4.049 -2.239 1.00 90.62 99 ASP A N 1
ATOM 715 C CA . ASP A 1 99 ? 6.609 -4.913 -1.676 1.00 90.62 99 ASP A CA 1
ATOM 716 C C . ASP A 1 99 ? 7.599 -4.125 -0.805 1.00 90.62 99 ASP A C 1
ATOM 718 O O . ASP A 1 99 ? 8.669 -3.722 -1.253 1.00 90.62 99 ASP A O 1
ATOM 722 N N . SER A 1 100 ? 7.203 -3.867 0.441 1.00 88.94 100 SER A N 1
ATOM 723 C CA . SER A 1 100 ? 7.986 -3.112 1.418 1.00 88.94 100 SER A CA 1
ATOM 724 C C . SER A 1 100 ? 7.932 -3.737 2.809 1.00 88.94 100 SER A C 1
ATOM 726 O O . SER A 1 100 ? 7.015 -4.490 3.150 1.00 88.94 100 SER A O 1
ATOM 728 N N . GLY A 1 101 ? 8.924 -3.394 3.637 1.00 90.56 101 GLY A N 1
ATOM 729 C CA . GLY A 1 101 ? 9.047 -3.865 5.020 1.00 90.56 101 GLY A CA 1
ATOM 730 C C . GLY A 1 101 ? 7.761 -3.728 5.848 1.00 90.56 101 GLY A C 1
ATOM 731 O O . GLY A 1 101 ? 7.337 -4.726 6.428 1.00 90.56 101 GLY A O 1
ATOM 732 N N . PRO A 1 102 ? 7.082 -2.562 5.872 1.00 93.00 102 PRO A N 1
ATOM 733 C CA . PRO A 1 102 ? 5.838 -2.399 6.623 1.00 93.00 102 PRO A CA 1
ATOM 734 C C . PRO A 1 102 ? 4.725 -3.370 6.213 1.00 93.00 102 PRO A C 1
ATOM 736 O O . PRO A 1 102 ? 4.021 -3.884 7.077 1.00 93.00 102 PRO A O 1
ATOM 739 N N . ARG A 1 103 ? 4.588 -3.686 4.920 1.00 94.75 103 ARG A N 1
ATOM 740 C CA . ARG A 1 103 ? 3.592 -4.656 4.439 1.00 94.75 103 ARG A CA 1
ATOM 741 C C . ARG A 1 103 ? 3.922 -6.075 4.909 1.00 94.75 103 ARG A C 1
ATOM 743 O O . ARG A 1 103 ? 3.025 -6.790 5.350 1.00 94.75 103 ARG A O 1
ATOM 750 N N . HIS A 1 104 ? 5.197 -6.470 4.868 1.00 93.88 104 HIS A N 1
ATOM 751 C CA . HIS A 1 104 ? 5.649 -7.753 5.429 1.00 93.88 104 HIS A CA 1
ATOM 752 C C . HIS A 1 104 ? 5.437 -7.823 6.949 1.00 93.88 104 HIS A C 1
ATOM 754 O O . HIS A 1 104 ? 4.993 -8.849 7.458 1.00 93.88 104 HIS A O 1
ATOM 760 N N . LEU A 1 105 ? 5.695 -6.732 7.679 1.00 95.19 105 LEU A N 1
ATOM 761 C CA . LEU A 1 105 ? 5.429 -6.653 9.119 1.00 95.19 105 LEU A CA 1
ATOM 762 C C . LEU A 1 105 ? 3.934 -6.761 9.432 1.00 95.19 105 LEU A C 1
ATOM 764 O O . LEU A 1 105 ? 3.580 -7.474 10.363 1.00 95.19 105 LEU A O 1
ATOM 768 N N . ALA A 1 106 ? 3.070 -6.115 8.643 1.00 95.50 106 ALA A N 1
ATOM 769 C CA . ALA A 1 106 ? 1.617 -6.189 8.794 1.00 95.50 106 ALA A CA 1
ATOM 770 C C . ALA A 1 106 ? 1.126 -7.637 8.669 1.00 95.50 106 ALA A C 1
ATOM 772 O O . ALA A 1 106 ? 0.419 -8.135 9.540 1.00 95.50 106 ALA A O 1
ATOM 773 N N . GLN A 1 107 ? 1.601 -8.346 7.642 1.00 94.94 107 GLN A N 1
ATOM 774 C CA . GLN A 1 107 ? 1.344 -9.775 7.477 1.00 94.94 107 GLN A CA 1
ATOM 775 C C . GLN A 1 107 ? 1.849 -10.589 8.682 1.00 94.94 107 GLN A C 1
ATOM 777 O O . GLN A 1 107 ? 1.136 -11.456 9.180 1.00 94.94 107 GLN A O 1
ATOM 782 N N . ALA A 1 108 ? 3.053 -10.302 9.186 1.00 94.88 108 ALA A N 1
ATOM 783 C CA . ALA A 1 108 ? 3.633 -11.028 10.317 1.00 94.88 108 ALA A CA 1
ATOM 784 C C . ALA A 1 108 ? 2.855 -10.850 11.634 1.00 94.88 108 ALA A C 1
ATOM 786 O O . ALA A 1 108 ? 2.866 -11.753 12.469 1.00 94.88 108 ALA A O 1
ATOM 787 N N . VAL A 1 109 ? 2.184 -9.709 11.825 1.00 95.50 109 VAL A N 1
ATOM 788 C CA . VAL A 1 109 ? 1.354 -9.436 13.013 1.00 95.50 109 VAL A CA 1
ATOM 789 C C . VAL A 1 109 ? -0.127 -9.784 12.821 1.00 95.50 109 VAL A C 1
ATOM 791 O O . VAL A 1 109 ? -0.923 -9.540 13.723 1.00 95.50 109 VAL A O 1
ATOM 794 N N . GLY A 1 110 ? -0.502 -10.377 11.682 1.00 93.94 110 GLY A N 1
ATOM 795 C CA . GLY A 1 110 ? -1.875 -10.813 11.404 1.00 93.94 110 GLY A CA 1
ATOM 796 C C . GLY A 1 110 ? -2.809 -9.706 10.907 1.00 93.94 110 GLY A C 1
ATOM 797 O O . GLY A 1 110 ? -4.030 -9.870 10.931 1.00 93.94 110 GLY A O 1
ATOM 798 N N . THR A 1 111 ? -2.270 -8.576 10.456 1.00 95.75 111 THR A N 1
ATOM 799 C CA . THR A 1 111 ? -3.053 -7.506 9.832 1.00 95.75 111 THR A CA 1
ATOM 800 C C . THR A 1 111 ? -3.339 -7.871 8.373 1.00 95.75 111 THR A C 1
ATOM 802 O O . THR A 1 111 ? -2.394 -8.172 7.633 1.00 95.75 111 THR A O 1
ATOM 805 N N . PRO A 1 112 ? -4.608 -7.848 7.919 1.00 96.25 112 PRO A N 1
ATOM 806 C CA . PRO A 1 112 ? -4.956 -8.106 6.530 1.00 96.25 112 PRO A CA 1
ATOM 807 C C . PRO A 1 112 ? -4.240 -7.118 5.617 1.00 96.25 112 PRO A C 1
ATOM 809 O O . PRO A 1 112 ? -4.095 -5.941 5.954 1.00 96.25 112 PRO A O 1
ATOM 812 N N . THR A 1 113 ? -3.773 -7.585 4.459 1.00 97.00 113 THR A N 1
ATOM 813 C CA . THR A 1 113 ? -3.006 -6.724 3.549 1.00 97.00 113 THR A CA 1
ATOM 814 C C . THR A 1 113 ? -3.620 -6.690 2.164 1.00 97.00 113 THR A C 1
ATOM 816 O O . THR A 1 113 ? -4.125 -7.697 1.683 1.00 97.00 113 THR A O 1
ATOM 819 N N . VAL A 1 114 ? -3.549 -5.540 1.500 1.00 97.81 114 VAL A N 1
ATOM 820 C CA . VAL A 1 114 ? -3.748 -5.434 0.053 1.00 97.81 114 VAL A CA 1
ATOM 821 C C . VAL A 1 114 ? -2.422 -5.000 -0.554 1.00 97.81 114 VAL A C 1
ATOM 823 O O . VAL A 1 114 ? -1.983 -3.859 -0.397 1.00 97.81 114 VAL A O 1
ATOM 826 N N . GLY A 1 115 ? -1.743 -5.957 -1.182 1.00 95.88 115 GLY A N 1
ATOM 827 C CA . GLY A 1 115 ? -0.406 -5.789 -1.729 1.00 95.88 115 GLY A CA 1
ATOM 828 C C . GLY A 1 115 ? -0.409 -5.433 -3.215 1.00 95.88 115 GLY A C 1
ATOM 829 O O . GLY A 1 115 ? -1.087 -6.089 -4.007 1.00 95.88 115 GLY A O 1
ATOM 830 N N . ILE A 1 116 ? 0.388 -4.435 -3.603 1.00 95.94 116 ILE A N 1
ATOM 831 C CA . ILE A 1 116 ? 0.620 -4.046 -5.003 1.00 95.94 116 ILE A CA 1
ATOM 832 C C . ILE A 1 116 ? 2.041 -4.442 -5.411 1.00 95.94 116 ILE A C 1
ATOM 834 O O . ILE A 1 116 ? 3.032 -3.910 -4.909 1.00 95.94 116 ILE A O 1
ATOM 838 N N . PHE A 1 117 ? 2.141 -5.358 -6.361 1.00 94.31 117 PHE A N 1
ATOM 839 C CA . PHE A 1 117 ? 3.389 -5.966 -6.799 1.00 94.31 117 PHE A CA 1
ATOM 840 C C . PHE A 1 117 ? 3.607 -5.760 -8.291 1.00 94.31 117 PHE A C 1
ATOM 842 O O . PHE A 1 117 ? 2.661 -5.555 -9.044 1.00 94.31 117 PHE A O 1
ATOM 849 N N . TRP A 1 118 ? 4.852 -5.902 -8.726 1.00 93.94 118 TRP A N 1
ATOM 850 C CA . TRP A 1 118 ? 5.173 -6.173 -10.120 1.00 93.94 118 TRP A CA 1
ATOM 851 C C . TRP A 1 118 ? 5.326 -7.688 -10.302 1.00 93.94 118 TRP A C 1
ATOM 853 O O . TRP A 1 118 ? 5.684 -8.406 -9.368 1.00 93.94 118 TRP A O 1
ATOM 863 N N . ILE A 1 119 ? 5.062 -8.231 -11.488 1.00 90.88 119 ILE A N 1
ATOM 864 C CA . ILE A 1 119 ? 5.118 -9.685 -11.699 1.00 90.88 119 ILE A CA 1
ATOM 865 C C . ILE A 1 119 ? 6.459 -10.310 -11.274 1.00 90.88 119 ILE A C 1
ATOM 867 O O . ILE A 1 119 ? 6.469 -11.385 -10.676 1.00 90.88 119 ILE A O 1
ATOM 871 N N . GLY A 1 120 ? 7.577 -9.607 -11.485 1.00 88.12 120 GLY A N 1
ATOM 872 C CA . GLY A 1 120 ? 8.905 -10.112 -11.133 1.00 88.12 120 GLY A CA 1
ATOM 873 C C . GLY A 1 120 ? 9.141 -10.291 -9.630 1.00 88.12 120 GLY A C 1
ATOM 874 O O . GLY A 1 120 ? 9.858 -11.212 -9.250 1.00 88.12 120 GLY A O 1
ATOM 875 N N . ASN A 1 121 ? 8.512 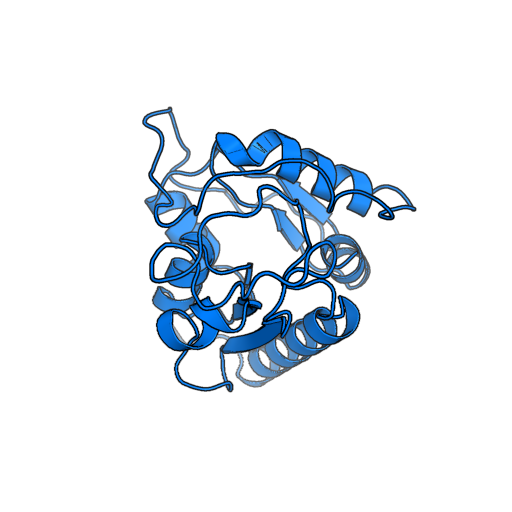-9.485 -8.764 1.00 89.12 121 ASN A N 1
ATOM 876 C CA . ASN A 1 121 ? 8.620 -9.656 -7.308 1.00 89.12 121 ASN A CA 1
ATOM 877 C C . ASN A 1 121 ? 7.397 -10.322 -6.666 1.00 89.12 121 ASN A C 1
ATOM 879 O O . ASN A 1 121 ? 7.501 -10.813 -5.545 1.00 89.12 121 ASN A O 1
ATOM 883 N N . THR A 1 122 ? 6.272 -10.427 -7.381 1.00 91.81 122 THR A N 1
ATOM 884 C CA . THR A 1 122 ? 5.063 -11.107 -6.885 1.00 91.81 122 THR A CA 1
ATOM 885 C C . THR A 1 122 ? 5.387 -12.535 -6.440 1.00 91.81 122 THR A C 1
ATOM 887 O O . THR A 1 122 ? 5.047 -12.927 -5.332 1.00 91.81 122 THR A O 1
ATOM 890 N N . VAL A 1 123 ? 6.098 -13.307 -7.268 1.00 86.00 123 VAL A N 1
ATOM 891 C CA . VAL A 1 123 ? 6.413 -14.717 -6.967 1.00 86.00 123 VAL A CA 1
ATOM 892 C C . VAL A 1 123 ? 7.296 -14.895 -5.725 1.00 86.00 123 VAL A C 1
ATOM 894 O O . VAL A 1 123 ? 7.220 -15.925 -5.063 1.00 86.00 123 VAL A O 1
ATOM 897 N N . MET A 1 124 ? 8.117 -13.894 -5.401 1.00 86.06 124 MET A N 1
ATOM 898 C CA . MET A 1 124 ? 9.077 -13.961 -4.297 1.00 86.06 124 MET A CA 1
ATOM 899 C C . MET A 1 124 ? 8.523 -13.397 -2.992 1.00 86.06 124 MET A C 1
ATOM 901 O O . MET A 1 124 ? 8.908 -13.851 -1.918 1.00 86.06 124 MET A O 1
ATOM 905 N N . ALA A 1 125 ? 7.664 -12.382 -3.082 1.00 89.94 125 ALA A N 1
ATOM 906 C CA . ALA A 1 125 ? 7.312 -11.548 -1.942 1.00 89.94 125 ALA A CA 1
ATOM 907 C C . ALA A 1 125 ? 5.820 -11.541 -1.603 1.00 89.94 125 ALA A C 1
ATOM 909 O O . ALA A 1 125 ? 5.452 -10.988 -0.559 1.00 89.94 125 ALA A O 1
ATOM 910 N N . ALA A 1 126 ? 4.965 -12.099 -2.467 1.00 92.00 126 ALA A N 1
ATOM 911 C CA . ALA A 1 126 ? 3.536 -12.134 -2.215 1.00 92.00 126 ALA A CA 1
ATOM 912 C C . ALA A 1 126 ? 3.168 -13.186 -1.145 1.00 92.00 126 ALA A C 1
ATOM 914 O O . ALA A 1 126 ? 3.824 -14.226 -1.033 1.00 92.00 126 ALA A O 1
ATOM 915 N N . PRO A 1 127 ? 2.109 -12.933 -0.361 1.00 91.69 127 PRO A N 1
ATOM 916 C CA . PRO A 1 127 ? 1.564 -13.885 0.600 1.00 91.69 127 PRO A CA 1
ATOM 917 C C . PRO A 1 127 ? 1.161 -15.229 -0.022 1.00 91.69 127 PRO A C 1
ATOM 919 O O . PRO A 1 127 ? 0.770 -15.318 -1.188 1.00 91.69 127 PRO A O 1
ATOM 922 N N . LEU A 1 128 ? 1.182 -16.283 0.798 1.00 87.44 128 LEU A N 1
ATOM 923 C CA . LEU A 1 128 ? 0.661 -17.593 0.416 1.00 87.44 128 LEU A CA 1
ATOM 924 C C . LEU A 1 128 ? -0.864 -17.607 0.569 1.00 87.44 128 LEU A C 1
ATOM 926 O O . LEU A 1 128 ? -1.395 -17.849 1.648 1.00 87.44 128 LEU A O 1
ATOM 930 N N . GLY A 1 129 ? -1.564 -17.362 -0.536 1.00 86.69 129 GLY A N 1
ATOM 931 C CA . GLY A 1 129 ? -3.026 -17.360 -0.591 1.00 86.69 129 GLY A CA 1
ATOM 932 C C . GLY A 1 129 ? -3.633 -15.959 -0.523 1.00 86.69 129 GLY A C 1
ATOM 933 O O . GLY A 1 129 ? -2.939 -14.976 -0.291 1.00 86.69 129 GLY A O 1
ATOM 934 N N . ARG A 1 130 ? -4.949 -15.884 -0.776 1.00 91.06 130 ARG A N 1
ATOM 935 C CA . ARG A 1 130 ? -5.674 -14.614 -0.973 1.00 91.06 130 ARG A CA 1
ATOM 936 C C . ARG A 1 130 ? -6.806 -14.324 0.014 1.00 91.06 130 ARG A C 1
ATOM 938 O O . ARG A 1 130 ? -7.552 -13.373 -0.193 1.00 91.06 130 ARG A O 1
ATOM 945 N N . ALA A 1 131 ? -6.987 -15.176 1.023 1.00 89.44 131 ALA A N 1
ATOM 946 C CA . ALA A 1 131 ? -8.093 -15.044 1.972 1.00 89.44 131 ALA A CA 1
ATOM 947 C C . ALA A 1 131 ? -7.922 -13.790 2.845 1.00 89.44 131 ALA A C 1
ATOM 949 O O . ALA A 1 131 ? -8.777 -12.911 2.827 1.00 89.44 131 ALA A O 1
ATOM 950 N N . GLU A 1 132 ? -6.774 -13.679 3.518 1.00 90.62 132 GLU A N 1
ATOM 951 C CA . GLU A 1 132 ? -6.446 -12.565 4.424 1.00 90.62 132 GLU A CA 1
ATOM 952 C C . GLU A 1 132 ? -5.570 -11.490 3.767 1.00 90.62 132 GLU A C 1
ATOM 954 O O . GLU A 1 132 ? -5.479 -10.360 4.248 1.00 90.62 132 GLU A O 1
ATOM 959 N N . HIS A 1 133 ? -4.912 -11.830 2.655 1.00 95.44 133 HIS A N 1
ATOM 960 C CA . HIS A 1 133 ? -3.974 -10.939 1.988 1.00 95.44 133 HIS A CA 1
ATOM 961 C C . HIS A 1 133 ? -4.216 -10.897 0.479 1.00 95.44 133 HIS A C 1
ATOM 963 O O . HIS A 1 133 ? -3.991 -11.872 -0.233 1.00 95.44 133 HIS A O 1
ATOM 969 N N . ARG A 1 134 ? -4.694 -9.764 -0.022 1.00 96.44 134 ARG A N 1
ATOM 970 C CA . ARG A 1 134 ? -5.015 -9.543 -1.430 1.00 96.44 134 ARG A CA 1
ATOM 971 C C . ARG A 1 134 ? -3.766 -9.158 -2.213 1.00 96.44 134 ARG A C 1
ATOM 973 O O . ARG A 1 134 ? -2.842 -8.544 -1.679 1.00 96.44 134 ARG A O 1
ATOM 980 N N . ILE A 1 135 ? -3.730 -9.548 -3.483 1.00 95.88 135 ILE A N 1
ATOM 981 C CA . ILE A 1 135 ? -2.556 -9.412 -4.348 1.00 95.88 135 ILE A CA 1
ATOM 982 C C . ILE A 1 135 ? -3.012 -8.807 -5.671 1.00 95.88 135 ILE A C 1
ATOM 984 O O . ILE A 1 135 ? -3.778 -9.429 -6.407 1.00 95.88 135 ILE A O 1
ATOM 988 N N . HIS A 1 136 ? -2.480 -7.633 -5.997 1.00 96.25 136 HIS A N 1
ATOM 989 C CA . HIS A 1 136 ? -2.551 -7.054 -7.332 1.00 96.25 136 HIS A CA 1
ATOM 990 C C . HIS A 1 136 ? -1.163 -7.033 -7.955 1.00 96.25 136 HIS A C 1
ATOM 992 O O . HIS A 1 136 ? -0.208 -6.576 -7.328 1.00 96.25 136 HIS A O 1
ATOM 998 N N . SER A 1 137 ? -1.066 -7.475 -9.207 1.00 94.94 137 SER A N 1
ATOM 999 C CA . SER A 1 137 ? 0.198 -7.507 -9.938 1.00 94.94 137 SER A CA 1
ATOM 1000 C C . SER A 1 137 ? 0.131 -6.652 -11.196 1.00 94.94 137 SER A C 1
ATOM 1002 O O . SER A 1 137 ? -0.789 -6.780 -12.004 1.00 94.94 137 SER A O 1
ATOM 1004 N N . GLY A 1 138 ? 1.142 -5.809 -11.379 1.00 94.06 138 GLY A N 1
ATOM 1005 C CA . GLY A 1 138 ? 1.481 -5.204 -12.655 1.00 94.06 138 GLY A CA 1
ATOM 1006 C C . GLY A 1 138 ? 2.163 -6.215 -13.574 1.00 94.06 138 GLY A C 1
ATOM 1007 O O . GLY A 1 138 ? 3.081 -6.926 -13.163 1.00 94.06 138 GLY A O 1
ATOM 1008 N N . TRP A 1 139 ? 1.729 -6.265 -14.833 1.00 93.69 139 TRP A N 1
ATOM 1009 C CA . TRP A 1 139 ? 2.184 -7.252 -15.823 1.00 93.69 139 TRP A CA 1
ATOM 1010 C C . TRP A 1 139 ? 3.123 -6.666 -16.883 1.00 93.69 139 TRP A C 1
ATOM 1012 O O . TRP A 1 139 ? 3.371 -7.288 -17.915 1.00 93.69 139 TRP A O 1
ATOM 1022 N N . THR A 1 140 ? 3.664 -5.470 -16.644 1.00 92.62 140 THR A N 1
ATOM 1023 C CA . THR A 1 140 ? 4.626 -4.828 -17.545 1.00 92.62 140 THR A CA 1
ATOM 1024 C C . THR A 1 140 ? 5.951 -5.589 -17.519 1.00 92.62 140 THR A C 1
ATOM 1026 O O . THR A 1 140 ? 6.762 -5.405 -16.616 1.00 92.62 140 THR A O 1
ATOM 1029 N N . THR A 1 141 ? 6.181 -6.465 -18.497 1.00 93.50 141 THR A N 1
ATOM 1030 C CA . THR A 1 141 ? 7.415 -7.267 -18.609 1.00 93.50 141 THR A CA 1
ATOM 1031 C C . THR A 1 141 ? 8.453 -6.656 -19.540 1.00 93.50 141 THR A C 1
ATOM 1033 O O . THR A 1 141 ? 9.619 -7.015 -19.460 1.00 93.50 141 THR A O 1
ATOM 1036 N N . HIS A 1 142 ? 8.058 -5.715 -20.396 1.00 94.69 142 HIS A N 1
ATOM 1037 C CA . HIS A 1 142 ? 8.950 -5.013 -21.314 1.00 94.69 142 HIS A CA 1
ATOM 1038 C C . HIS A 1 142 ? 8.828 -3.509 -21.101 1.00 94.69 142 HIS A C 1
ATOM 1040 O O . HIS A 1 142 ? 7.738 -3.004 -20.826 1.00 94.69 142 HIS A O 1
ATOM 1046 N N . CYS A 1 143 ? 9.937 -2.787 -21.250 1.00 93.69 143 CYS A N 1
ATOM 1047 C CA . CYS A 1 143 ? 9.938 -1.337 -21.167 1.00 93.69 143 CYS A CA 1
ATOM 1048 C C . CYS A 1 143 ? 9.017 -0.773 -22.261 1.00 93.69 143 CYS A C 1
ATOM 1050 O O . CYS A 1 143 ? 9.309 -0.972 -23.441 1.00 93.69 143 CYS A O 1
ATOM 1052 N N . PRO A 1 144 ? 7.954 -0.026 -21.918 1.00 93.12 144 PRO A N 1
ATOM 1053 C CA . PRO A 1 144 ? 7.056 0.553 -22.917 1.00 93.12 144 PRO A CA 1
ATOM 1054 C C . PRO A 1 144 ? 7.737 1.604 -23.807 1.00 93.12 144 PRO A C 1
ATOM 1056 O O . PRO A 1 144 ? 7.180 1.980 -24.833 1.00 93.12 144 PRO A O 1
ATOM 1059 N N . VAL A 1 145 ? 8.928 2.083 -23.428 1.00 95.19 145 VAL A N 1
ATOM 1060 C CA . VAL A 1 145 ? 9.683 3.091 -24.184 1.00 95.19 145 VAL A CA 1
ATOM 1061 C C . VAL A 1 145 ? 10.646 2.450 -25.186 1.00 95.19 145 VAL A C 1
ATOM 1063 O O . VAL A 1 145 ? 10.644 2.820 -26.355 1.00 95.19 145 VAL A O 1
ATOM 1066 N N . CYS A 1 146 ? 11.476 1.497 -24.748 1.00 95.00 146 CYS A N 1
ATOM 1067 C CA . CYS A 1 146 ? 12.554 0.931 -25.574 1.00 95.00 146 CYS A CA 1
ATOM 1068 C C . CYS A 1 146 ? 12.458 -0.581 -25.815 1.00 95.00 146 CYS A C 1
ATOM 1070 O O . CYS A 1 146 ? 13.300 -1.135 -26.515 1.00 95.00 146 CYS A O 1
ATOM 1072 N N . GLY A 1 147 ? 11.471 -1.263 -25.233 1.00 94.75 147 GLY A N 1
ATOM 1073 C CA . GLY A 1 147 ? 11.256 -2.698 -25.417 1.00 94.75 147 GLY A CA 1
ATOM 1074 C C . GLY A 1 147 ? 12.214 -3.616 -24.652 1.00 94.75 147 GLY A C 1
ATOM 1075 O O . GLY A 1 147 ? 12.122 -4.825 -24.815 1.00 94.75 147 GLY A O 1
ATOM 1076 N N . THR A 1 148 ? 13.115 -3.089 -23.814 1.00 94.75 148 THR A N 1
ATOM 1077 C CA . THR A 1 148 ? 13.992 -3.908 -22.954 1.00 94.75 148 THR A CA 1
ATOM 1078 C C . THR A 1 148 ? 13.167 -4.853 -22.080 1.00 94.75 148 THR A C 1
ATOM 1080 O O . THR A 1 148 ? 12.223 -4.401 -21.435 1.00 94.75 148 THR A O 1
ATOM 1083 N N . ASP A 1 149 ? 13.538 -6.135 -22.027 1.00 94.31 149 ASP A N 1
ATOM 1084 C CA . ASP A 1 149 ? 12.927 -7.115 -21.124 1.00 94.31 149 ASP A CA 1
ATOM 1085 C C . ASP A 1 149 ? 13.276 -6.777 -19.666 1.00 94.31 149 ASP A C 1
ATOM 1087 O O . ASP A 1 149 ? 14.418 -6.917 -19.219 1.00 94.31 149 ASP A O 1
ATOM 1091 N N . LEU A 1 150 ? 12.273 -6.302 -18.930 1.00 91.81 150 LEU A N 1
ATOM 1092 C CA . LEU A 1 150 ? 12.404 -5.872 -17.544 1.00 91.81 150 LEU A CA 1
ATOM 1093 C C . LEU A 1 150 ? 12.512 -7.061 -16.584 1.00 91.81 150 LEU A C 1
ATOM 1095 O O . LEU A 1 150 ? 13.014 -6.900 -15.476 1.00 91.81 150 LEU A O 1
ATOM 1099 N N . THR A 1 151 ? 12.089 -8.259 -16.999 1.00 90.62 151 THR A N 1
ATOM 1100 C CA . THR A 1 151 ? 12.180 -9.478 -16.177 1.00 90.62 151 THR A CA 1
ATOM 1101 C C . THR A 1 151 ? 13.611 -9.987 -16.028 1.00 90.62 151 THR A C 1
ATOM 1103 O O . THR A 1 151 ? 13.887 -10.793 -15.145 1.00 90.62 151 THR A O 1
ATOM 1106 N N . GLN A 1 152 ? 14.524 -9.502 -16.873 1.00 91.19 152 GLN A N 1
ATOM 1107 C CA . GLN A 1 152 ? 15.926 -9.914 -16.913 1.00 91.19 152 GLN A CA 1
ATOM 1108 C C . GLN A 1 152 ? 16.892 -8.861 -16.348 1.00 91.19 152 GLN A C 1
ATOM 1110 O O . GLN A 1 152 ? 18.110 -9.016 -16.488 1.00 91.19 152 GLN A O 1
ATOM 1115 N N . LEU A 1 153 ? 16.381 -7.779 -15.744 1.00 86.88 153 LEU A N 1
ATOM 1116 C CA . LEU A 1 153 ? 17.211 -6.707 -15.189 1.00 86.88 153 LEU A CA 1
ATOM 1117 C C . LEU A 1 153 ? 18.173 -7.235 -14.122 1.00 86.88 153 LEU A C 1
ATOM 1119 O O . LEU A 1 153 ? 17.772 -7.927 -13.191 1.00 86.88 153 LEU A O 1
ATOM 1123 N N . GLY A 1 154 ? 19.455 -6.899 -14.266 1.00 82.00 154 GLY A N 1
ATOM 1124 C CA . GLY A 1 154 ? 20.515 -7.361 -13.365 1.00 82.00 154 GLY A CA 1
ATOM 1125 C C . GLY A 1 154 ? 20.972 -8.803 -13.616 1.00 82.00 154 GLY A C 1
ATOM 1126 O O . GLY A 1 154 ? 21.887 -9.265 -12.939 1.00 82.00 154 GLY A O 1
ATOM 1127 N N . TRP A 1 155 ? 20.381 -9.493 -14.599 1.00 86.81 155 TRP A N 1
ATOM 1128 C CA . TRP A 1 155 ? 20.782 -10.832 -15.029 1.00 86.81 155 TRP A CA 1
ATOM 1129 C C . TRP A 1 155 ? 21.345 -10.815 -16.456 1.00 86.81 155 TRP A C 1
ATOM 1131 O O . TRP A 1 155 ? 22.560 -10.764 -16.640 1.00 86.81 155 TRP A O 1
ATOM 1141 N N . THR A 1 156 ? 20.479 -10.816 -17.476 1.00 91.38 156 THR A N 1
ATOM 1142 C CA . THR A 1 156 ? 20.875 -10.710 -18.897 1.00 91.38 156 THR A CA 1
ATOM 1143 C C . THR A 1 156 ? 20.500 -9.373 -19.532 1.00 91.38 156 THR A C 1
ATOM 1145 O O . THR A 1 156 ? 20.922 -9.109 -20.656 1.00 91.38 156 THR A O 1
ATOM 1148 N N . ALA A 1 157 ? 19.736 -8.521 -18.842 1.00 87.00 157 ALA A N 1
ATOM 1149 C CA . ALA A 1 157 ? 19.419 -7.166 -19.277 1.00 87.00 157 ALA A CA 1
ATOM 1150 C C . ALA A 1 157 ? 20.010 -6.122 -18.317 1.00 87.00 157 ALA A C 1
ATOM 1152 O O . ALA A 1 157 ? 20.006 -6.284 -17.095 1.00 87.00 157 ALA A O 1
ATOM 1153 N N . THR A 1 158 ? 20.508 -5.026 -18.882 1.00 88.06 158 THR A N 1
ATOM 1154 C CA . THR A 1 158 ? 20.939 -3.837 -18.137 1.00 88.06 158 THR A CA 1
ATOM 1155 C C . THR A 1 158 ? 19.765 -2.892 -17.910 1.00 88.06 158 THR A C 1
ATOM 1157 O O . THR A 1 158 ? 18.847 -2.843 -18.732 1.00 88.06 158 THR A O 1
ATOM 1160 N N . ASP A 1 159 ? 19.821 -2.093 -16.843 1.00 87.88 159 ASP A N 1
ATOM 1161 C CA . ASP A 1 159 ? 18.857 -1.009 -16.639 1.00 87.88 159 ASP A CA 1
ATOM 1162 C C . ASP A 1 159 ? 18.860 -0.055 -17.846 1.00 87.88 159 ASP A C 1
ATOM 1164 O O . ASP A 1 159 ? 19.898 0.471 -18.250 1.00 87.88 159 ASP A O 1
ATOM 1168 N N . CYS A 1 160 ? 17.683 0.130 -18.448 1.00 89.31 160 CYS A N 1
ATOM 1169 C CA . CYS A 1 160 ? 17.477 1.016 -19.591 1.00 89.31 160 CYS A CA 1
ATOM 1170 C C . CYS A 1 160 ? 17.362 2.497 -19.193 1.00 89.31 160 CYS A C 1
ATOM 1172 O O . CYS A 1 160 ? 17.295 3.361 -20.064 1.00 89.31 160 CYS A O 1
ATOM 1174 N N . GLY A 1 161 ? 17.291 2.802 -17.894 1.00 90.19 161 GLY A N 1
ATOM 1175 C CA . GLY A 1 161 ? 17.219 4.156 -17.358 1.00 90.19 161 GLY A CA 1
ATOM 1176 C C . GLY A 1 161 ? 15.856 4.839 -17.514 1.00 90.19 161 GLY A C 1
ATOM 1177 O O . GLY A 1 161 ? 15.653 5.902 -16.927 1.00 90.19 161 GLY A O 1
ATOM 1178 N N . HIS A 1 162 ? 14.891 4.264 -18.236 1.00 90.44 162 HIS A N 1
ATOM 1179 C CA . HIS A 1 162 ? 13.544 4.830 -18.350 1.00 90.44 162 HIS A CA 1
ATOM 1180 C C . HIS A 1 162 ? 12.752 4.672 -17.047 1.00 90.44 162 HIS A C 1
ATOM 1182 O O . HIS A 1 162 ? 12.708 3.595 -16.458 1.00 90.44 162 HIS A O 1
ATOM 1188 N N . VAL A 1 163 ? 12.088 5.746 -16.614 1.00 86.50 163 VAL A N 1
ATOM 1189 C CA . VAL A 1 163 ? 11.136 5.699 -15.496 1.00 86.50 163 VAL A CA 1
ATOM 1190 C C . VAL A 1 163 ? 9.782 5.285 -16.054 1.00 86.50 163 VAL A C 1
ATOM 1192 O O . VAL A 1 163 ? 9.173 6.033 -16.818 1.00 86.50 163 VAL A O 1
ATOM 1195 N N . VAL A 1 164 ? 9.333 4.083 -15.705 1.00 86.25 164 VAL A N 1
ATOM 1196 C CA . VAL A 1 164 ? 8.075 3.499 -16.184 1.00 86.25 164 VAL A CA 1
ATOM 1197 C C . VAL A 1 164 ? 7.310 2.911 -15.005 1.00 86.25 164 VAL A C 1
ATOM 1199 O O . VAL A 1 164 ? 7.910 2.328 -14.101 1.00 86.25 164 VAL A O 1
ATOM 1202 N N . GLY A 1 165 ? 5.988 3.061 -14.994 1.00 87.88 165 GLY A N 1
ATOM 1203 C CA . GLY A 1 165 ? 5.162 2.475 -13.951 1.00 87.88 165 GLY A CA 1
ATOM 1204 C C . GLY A 1 165 ? 4.899 1.001 -14.233 1.00 87.88 165 GLY A C 1
ATOM 1205 O O . GLY A 1 165 ? 4.073 0.629 -15.066 1.00 87.88 165 GLY A O 1
ATOM 1206 N N . LEU A 1 166 ? 5.607 0.126 -13.518 1.00 89.94 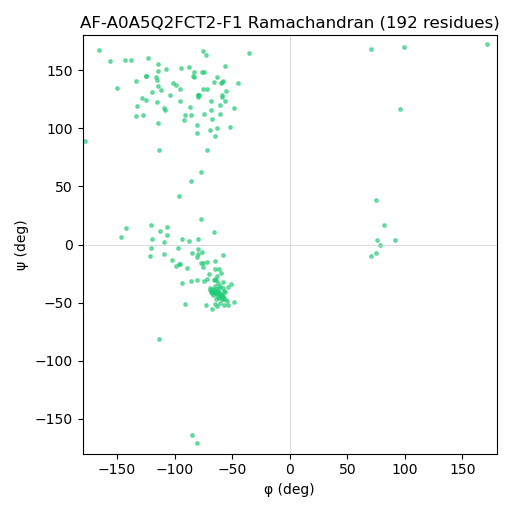166 LEU A N 1
ATOM 1207 C CA . LEU A 1 166 ? 5.453 -1.327 -13.675 1.00 89.94 166 LEU A CA 1
ATOM 1208 C C . LEU A 1 166 ? 4.064 -1.828 -13.263 1.00 89.94 166 LEU A C 1
ATOM 1210 O O . LEU A 1 166 ? 3.623 -2.883 -13.719 1.00 89.94 166 LEU A O 1
ATOM 1214 N N . ASN A 1 167 ? 3.379 -1.032 -12.442 1.00 91.44 167 ASN A N 1
ATOM 1215 C CA . ASN A 1 167 ? 2.086 -1.335 -11.849 1.00 91.44 167 ASN A CA 1
ATOM 1216 C C . ASN A 1 167 ? 0.970 -0.424 -12.374 1.00 91.44 167 ASN A C 1
ATOM 1218 O O . ASN A 1 167 ? -0.118 -0.453 -11.816 1.00 91.44 167 ASN A O 1
ATOM 1222 N N . ASP A 1 168 ? 1.196 0.354 -13.442 1.00 88.62 168 ASP A N 1
ATOM 1223 C CA . ASP A 1 168 ? 0.212 1.328 -13.955 1.00 88.62 168 ASP A CA 1
ATOM 1224 C C . ASP A 1 168 ? -1.119 0.682 -14.380 1.00 88.62 168 ASP A C 1
ATOM 1226 O O . ASP A 1 168 ? -2.163 1.329 -14.381 1.00 88.62 168 ASP A O 1
ATOM 1230 N N . ALA A 1 169 ? -1.099 -0.610 -14.721 1.00 88.50 169 ALA A N 1
ATOM 1231 C CA . ALA A 1 169 ? -2.300 -1.379 -15.038 1.00 88.50 169 ALA A CA 1
ATOM 1232 C C . ALA A 1 169 ? -3.138 -1.760 -13.798 1.00 88.50 169 ALA A C 1
ATOM 1234 O O . ALA A 1 169 ? -4.295 -2.155 -13.950 1.00 88.50 169 ALA A O 1
ATOM 1235 N N . VAL A 1 170 ? -2.583 -1.669 -12.583 1.00 93.75 170 VAL A N 1
ATOM 1236 C CA . VAL A 1 170 ? -3.314 -1.936 -11.339 1.00 93.75 170 VAL A CA 1
ATOM 1237 C C . VAL A 1 170 ? -4.245 -0.764 -11.064 1.00 93.75 170 VAL A C 1
ATOM 1239 O O . VAL A 1 170 ? -3.808 0.351 -10.777 1.00 93.75 170 VAL A O 1
ATOM 1242 N N . ARG A 1 171 ? -5.552 -1.013 -11.149 1.00 94.12 171 ARG A N 1
ATOM 1243 C CA . ARG A 1 171 ? -6.552 0.039 -10.980 1.00 94.12 171 ARG A CA 1
ATOM 1244 C C . ARG A 1 171 ? -6.765 0.334 -9.494 1.00 94.12 171 ARG A C 1
ATOM 1246 O O . ARG A 1 171 ? -7.087 -0.586 -8.744 1.00 94.12 171 ARG A O 1
ATOM 1253 N N . PRO A 1 172 ? -6.684 1.605 -9.066 1.00 93.31 172 PRO A N 1
ATOM 1254 C CA . PRO A 1 172 ? -6.975 2.010 -7.691 1.00 93.31 172 PRO A CA 1
ATOM 1255 C C . PRO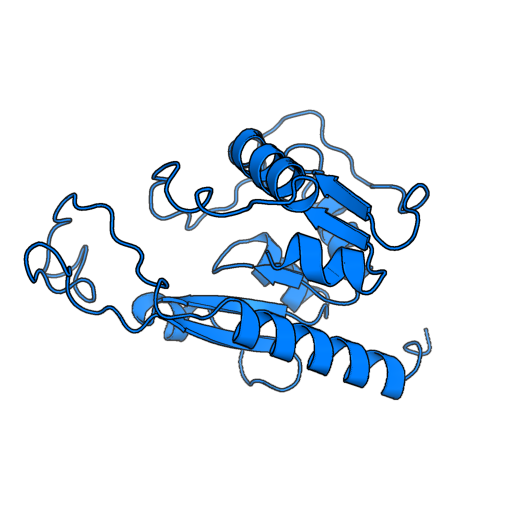 A 1 172 ? -8.326 1.508 -7.160 1.00 93.31 172 PRO A C 1
ATOM 1257 O O . PRO A 1 172 ? -8.445 1.199 -5.979 1.00 93.31 172 PRO A O 1
ATOM 1260 N N . GLN A 1 173 ? -9.338 1.419 -8.028 1.00 94.81 173 GLN A N 1
ATOM 1261 C CA . GLN A 1 173 ? -10.681 0.952 -7.682 1.00 94.81 173 GLN A CA 1
ATOM 1262 C C . GLN A 1 173 ? -10.698 -0.530 -7.299 1.00 94.81 173 GLN A C 1
ATOM 1264 O O . GLN A 1 173 ? -11.402 -0.898 -6.366 1.00 94.81 173 GLN A O 1
ATOM 1269 N N . ASP A 1 174 ? -9.910 -1.362 -7.986 1.00 96.62 174 ASP A N 1
ATOM 1270 C CA . ASP A 1 174 ? -9.826 -2.793 -7.674 1.00 96.62 174 ASP A CA 1
ATOM 1271 C C . ASP A 1 174 ? -9.145 -3.001 -6.320 1.00 96.62 174 ASP A C 1
ATOM 1273 O O . ASP A 1 174 ? -9.613 -3.790 -5.509 1.00 96.62 174 ASP A O 1
ATOM 1277 N N . VAL A 1 175 ? -8.085 -2.227 -6.057 1.00 97.12 175 VAL A N 1
ATOM 1278 C CA . VAL A 1 175 ? -7.385 -2.236 -4.764 1.00 97.12 175 VAL A CA 1
ATOM 1279 C C . VAL A 1 175 ? -8.336 -1.824 -3.644 1.00 97.12 175 VAL A C 1
ATOM 1281 O O . VAL A 1 175 ? -8.356 -2.452 -2.592 1.00 97.12 175 VAL A O 1
ATOM 1284 N N . TYR A 1 176 ? -9.140 -0.781 -3.861 1.00 96.38 176 TYR A N 1
ATOM 1285 C CA . TYR A 1 176 ? -10.080 -0.312 -2.848 1.00 96.38 176 TYR A CA 1
ATOM 1286 C C . TYR A 1 176 ? -11.239 -1.289 -2.606 1.00 96.38 176 TYR A C 1
ATOM 1288 O O . TYR A 1 176 ? -11.624 -1.492 -1.460 1.00 96.38 176 TYR A O 1
ATOM 1296 N N . ALA A 1 177 ? -11.747 -1.951 -3.648 1.00 96.88 177 ALA A N 1
ATOM 1297 C CA . ALA A 1 177 ? -12.739 -3.014 -3.486 1.00 96.88 177 ALA A CA 1
ATOM 1298 C C . ALA A 1 177 ? -12.195 -4.166 -2.621 1.00 96.88 177 ALA A C 1
ATOM 1300 O O . ALA A 1 177 ? -12.859 -4.607 -1.689 1.00 96.88 177 ALA A O 1
ATOM 1301 N N . ASP A 1 178 ? -10.948 -4.584 -2.860 1.00 97.44 178 ASP A N 1
ATOM 1302 C CA . ASP A 1 178 ? -10.281 -5.610 -2.053 1.00 97.44 178 ASP A CA 1
ATOM 1303 C C . ASP A 1 178 ? -10.056 -5.162 -0.590 1.00 97.44 178 ASP A C 1
ATOM 1305 O O . ASP A 1 178 ? -10.085 -5.999 0.314 1.00 97.44 178 ASP A O 1
ATOM 1309 N N . VAL A 1 179 ? -9.872 -3.859 -0.334 1.00 96.38 179 VAL A N 1
ATOM 1310 C CA . VAL A 1 179 ? -9.848 -3.300 1.031 1.00 96.38 179 VAL A CA 1
ATOM 1311 C C . VAL A 1 179 ? -11.214 -3.455 1.697 1.00 96.38 179 VAL A C 1
ATOM 1313 O O . VAL A 1 179 ? -11.283 -3.998 2.797 1.00 96.38 179 VAL A O 1
ATOM 1316 N N . LEU A 1 180 ? -12.291 -3.022 1.037 1.00 95.38 180 LEU A N 1
ATOM 1317 C CA . LEU A 1 180 ? -13.649 -3.107 1.583 1.00 95.38 180 LEU A CA 1
ATOM 1318 C C . LEU A 1 180 ? -14.041 -4.553 1.906 1.00 95.38 180 LEU A C 1
ATOM 1320 O O . LEU A 1 180 ? -14.504 -4.821 3.012 1.00 95.38 180 LEU A O 1
ATOM 1324 N N . ASP A 1 181 ? -13.751 -5.496 1.008 1.00 95.31 181 ASP A N 1
ATOM 1325 C CA . ASP A 1 181 ? -14.016 -6.917 1.244 1.00 95.31 181 ASP A CA 1
ATOM 1326 C C . ASP A 1 181 ? -13.320 -7.453 2.512 1.00 95.31 181 ASP A C 1
ATOM 1328 O O . ASP A 1 181 ? -13.877 -8.280 3.236 1.00 95.31 181 ASP A O 1
ATOM 1332 N N . LEU A 1 182 ? -12.071 -7.041 2.771 1.00 94.19 182 LEU A N 1
ATOM 1333 C CA . LEU A 1 182 ? -11.333 -7.468 3.966 1.00 94.19 182 LEU A CA 1
ATOM 1334 C C . LEU A 1 182 ? -11.930 -6.866 5.242 1.00 94.19 182 LEU A C 1
ATOM 1336 O O . LEU A 1 182 ? -12.012 -7.548 6.266 1.00 94.19 182 LEU A O 1
ATOM 1340 N N . LEU A 1 183 ? -12.358 -5.605 5.178 1.00 91.25 183 LEU A N 1
ATOM 1341 C CA . LEU A 1 183 ? -12.978 -4.908 6.302 1.00 91.25 183 LEU A CA 1
ATOM 1342 C C . LEU A 1 183 ? -14.343 -5.525 6.646 1.00 91.25 183 LEU A C 1
ATOM 1344 O O . LEU A 1 183 ? -14.634 -5.759 7.819 1.00 91.25 183 LEU A O 1
ATOM 1348 N N . GLU A 1 184 ? -15.147 -5.889 5.644 1.00 89.88 184 GLU A N 1
ATOM 1349 C CA . GLU A 1 184 ? -16.417 -6.602 5.843 1.00 89.88 184 GLU A CA 1
ATOM 1350 C C . GLU A 1 184 ? -16.224 -7.993 6.470 1.00 89.88 184 GLU A C 1
ATOM 1352 O O . GLU A 1 184 ? -16.961 -8.379 7.388 1.00 89.88 184 GLU A O 1
ATOM 1357 N N . ALA A 1 185 ? -15.211 -8.744 6.020 1.00 83.81 185 ALA A N 1
ATOM 1358 C CA . ALA A 1 185 ? -14.877 -10.047 6.593 1.00 83.81 185 ALA A CA 1
ATOM 1359 C C . ALA A 1 185 ? -14.491 -9.929 8.079 1.00 83.81 185 ALA A C 1
ATOM 1361 O O . ALA A 1 185 ? -14.985 -10.693 8.909 1.00 83.81 185 ALA A O 1
ATOM 1362 N N . ARG A 1 186 ? -13.695 -8.913 8.436 1.00 78.69 186 ARG A N 1
ATOM 1363 C CA . ARG A 1 186 ? -13.285 -8.629 9.822 1.00 78.69 186 ARG A CA 1
ATOM 1364 C C . ARG A 1 186 ? -14.455 -8.263 10.731 1.00 78.69 186 ARG A C 1
ATOM 1366 O O . ARG A 1 186 ? -14.533 -8.757 11.854 1.00 78.69 186 ARG A O 1
ATOM 1373 N N . VAL A 1 187 ? -15.390 -7.441 10.250 1.00 73.56 187 VAL A N 1
ATOM 1374 C CA . VAL A 1 187 ? -16.618 -7.113 10.998 1.00 73.56 187 VAL A CA 1
ATOM 1375 C C . VAL A 1 187 ? -17.449 -8.374 11.260 1.00 73.56 187 VAL A C 1
ATOM 1377 O O . VAL A 1 187 ? -18.013 -8.531 12.345 1.00 73.56 187 VAL A O 1
ATOM 1380 N N . SER A 1 188 ? -17.491 -9.291 10.293 1.00 69.00 188 SER A N 1
ATOM 1381 C CA . SER A 1 188 ? -18.274 -10.530 10.373 1.00 69.00 188 SER A CA 1
ATOM 1382 C C . SER A 1 188 ? -17.692 -11.564 11.346 1.00 69.00 188 SER A C 1
ATOM 1384 O O . SER A 1 188 ? -18.445 -12.338 11.939 1.00 69.00 188 SER A O 1
ATOM 1386 N N . GLU A 1 189 ? -16.373 -11.577 11.545 1.00 65.62 189 GLU A N 1
ATOM 1387 C CA . GLU A 1 189 ? -15.687 -12.490 12.473 1.00 65.62 189 GLU A CA 1
ATOM 1388 C C . GLU A 1 189 ? -15.819 -12.064 13.953 1.00 65.62 189 GLU A C 1
ATOM 1390 O O . GLU A 1 189 ? -15.646 -12.888 14.857 1.00 65.62 189 GLU A O 1
ATOM 1395 N N . GLY A 1 190 ? -16.219 -10.811 14.214 1.00 53.00 190 GLY A N 1
ATOM 1396 C CA . GLY A 1 190 ? -16.273 -10.218 15.553 1.00 53.00 190 GLY A CA 1
ATOM 1397 C C . GLY A 1 190 ? -14.874 -9.960 16.138 1.00 53.00 190 GLY A C 1
ATOM 1398 O O . GLY A 1 190 ? -13.875 -10.436 15.598 1.00 53.00 190 GLY A O 1
ATOM 1399 N N . PRO A 1 191 ? -14.748 -9.202 17.246 1.00 46.19 191 PRO A N 1
ATOM 1400 C CA . PRO A 1 191 ? -13.445 -8.993 17.865 1.00 46.19 191 PRO A CA 1
ATOM 1401 C C . PRO A 1 191 ? -12.859 -10.348 18.263 1.00 46.19 191 PRO A C 1
ATOM 1403 O O . PRO A 1 191 ? -13.519 -11.134 18.956 1.00 46.19 191 PRO A O 1
ATOM 1406 N N . ALA A 1 192 ? -11.625 -10.616 17.820 1.00 47.56 192 ALA A N 1
ATOM 1407 C CA . ALA A 1 192 ? -10.862 -11.774 18.258 1.00 47.56 192 ALA A CA 1
ATOM 1408 C C . ALA A 1 192 ? -10.931 -11.823 19.787 1.00 47.56 192 ALA A C 1
ATOM 1410 O O . ALA A 1 192 ? -10.542 -10.871 20.465 1.00 47.56 192 ALA A O 1
ATOM 1411 N N . ARG A 1 193 ? -11.517 -12.897 20.325 1.00 35.12 193 ARG A N 1
ATOM 1412 C CA . ARG A 1 193 ? -11.633 -13.103 21.769 1.00 35.12 193 ARG A CA 1
ATOM 1413 C C . ARG A 1 193 ? -10.220 -13.275 22.330 1.00 35.12 193 ARG A C 1
ATOM 1415 O O . ARG A 1 193 ? -9.684 -14.379 22.285 1.00 35.12 193 ARG A O 1
ATOM 1422 N N . GLY A 1 194 ? -9.630 -12.172 22.780 1.00 34.28 194 GLY A N 1
ATOM 1423 C CA . GLY A 1 194 ? -8.460 -12.123 23.655 1.00 34.28 194 GLY A CA 1
ATOM 1424 C C . GLY A 1 194 ? -8.886 -12.048 25.109 1.00 34.28 194 GLY A C 1
ATOM 1425 O O . GLY A 1 194 ? -9.871 -11.326 25.388 1.00 34.28 194 GLY A O 1
#

Radius of gyration: 17.27 Å; Cα contacts (8 Å, |Δi|>4): 289; chains: 1; bounding box: 39×36×49 Å

pLDDT: mean 81.28, std 19.48, range [27.78, 97.81]

Organism: NCBI:txid2662261

Mean predicted aligned error: 8.36 Å

Secondary structure (DSSP, 8-state):
-HHHHHHHTT--EEE---GGGHHHHHHHHHHHHSS--SSGGGS------------SS--BS----TT--SS-EEE-TTTB-HHHHHHHHHT-S-EEEESSHHHHHHHHTT--EEEEEEHHHHHHHS-SSSSSEEEEEE---B-TTT--BGGGBTTTB--------TTTTS-HHHHHHHHHHHHHHHHHH-S---